Protein 1FR2 (pdb70)

Sequence (214 aa):
LKHSISDYTEAEFLQLVTTICNADTSSEEELVKLVTHFAEMTEHPSGSDLIYYPKEGDDDSPSGIVNTVKQWRAANGKSGFKQESKRNKPGKATGKGKPVGDKWLDDAGKDSGAPIPDRIADKLRDKEFKSFDDFRKAVWEEVSKDPELSKNLNPSNKSSVSKGYSPFTPKNQQVGGRKVYELHHDKPISQGGEVYDMDNIRVTTPKRHIDIHR

Radius of gyration: 18.49 Å; Cα contacts (8 Å, |Δi|>4): 371; chains: 2; bounding box: 33×49×52 Å

Solvent-accessible surface area: 11135 Å² total; per-residue (Å²): 155,157,158,37,3,48,41,25,19,71,73,82,0,66,131,18,0,47,31,0,10,79,0,90,15,113,44,34,126,76,0,15,135,39,0,33,28,0,22,113,15,0,92,18,91,22,2,2,28,15,0,4,74,40,122,175,79,58,83,33,44,37,71,8,3,6,80,34,1,87,99,54,11,75,84,76,81,74,71,43,35,87,200,232,48,125,111,90,132,52,17,115,0,62,14,155,14,118,112,40,48,79,147,9,18,88,62,0,19,125,115,60,14,0,30,0,0,42,93,0,0,84,98,0,86,103,102,90,17,128,16,15,94,61,0,42,91,12,0,0,58,15,0,33,132,7,98,83,8,12,107,64,10,27,82,1,1,94,24,0,1,69,87,3,24,0,0,1,0,34,97,109,40,28,60,57,55,104,17,12,6,28,17,9,16,69,108,51,20,107,130,40,3,109,12,16,39,1,70,19,0,43,0,0,2,0,102,63,25,64,56,38,118,221

Structure (mmCIF, N/CA/C/O backbone):
data_1FR2
#
_entry.id   1FR2
#
_cell.length_a   45.050
_cell.length_b   51.640
_cell.length_c   87.120
_cell.angle_alpha   90.00
_cell.angle_beta   90.00
_cell.angle_gamma   90.00
#
_symmetry.space_group_name_H-M   'P 21 21 21'
#
loop_
_entity.id
_entity.type
_entity.pdbx_description
1 polymer 'COLICIN E9 IMMUNITY PROTEIN'
2 polymer 'COLICIN E9'
3 non-polymer 'PHOSPHATE ION'
4 non-polymer 'ZINC ION'
5 water water
#
loop_
_atom_site.group_PDB
_atom_site.id
_atom_site.type_symbol
_atom_site.label_atom_id
_atom_site.label_alt_id
_atom_site.label_comp_id
_atom_site.label_asym_id
_atom_site.label_entity_id
_atom_site.label_seq_id
_atom_site.pdbx_PDB_ins_code
_atom_site.Cartn_x
_atom_site.Cartn_y
_atom_site.Cartn_z
_atom_site.occupancy
_atom_site.B_iso_or_equiv
_atom_site.auth_seq_id
_atom_site.auth_comp_id
_atom_site.auth_asym_id
_atom_site.auth_atom_id
_atom_site.pdbx_PDB_model_num
ATOM 1 N N . LEU A 1 3 ? -0.039 1.081 67.308 1.00 36.17 3 LEU A N 1
ATOM 2 C CA . LEU A 1 3 ? -0.882 0.241 66.408 1.00 35.58 3 LEU A CA 1
ATOM 3 C C . LEU A 1 3 ? -0.255 0.178 65.020 1.00 35.60 3 LEU A C 1
ATOM 4 O O . LEU A 1 3 ? -0.837 -0.373 64.083 1.00 35.58 3 LEU A O 1
ATOM 9 N N . LYS A 1 4 ? 0.942 0.741 64.904 1.00 34.85 4 LYS A N 1
ATOM 10 C CA . LYS A 1 4 ? 1.550 0.984 63.609 1.00 33.92 4 LYS A CA 1
ATOM 11 C C . LYS A 1 4 ? 2.937 0.359 63.523 1.00 32.20 4 LYS A C 1
ATOM 12 O O . LYS A 1 4 ? 3.563 0.396 62.471 1.00 33.20 4 LYS A O 1
ATOM 18 N N . HIS A 1 5 ? 3.419 -0.220 64.620 1.00 30.68 5 HIS A N 1
ATOM 19 C CA . HIS A 1 5 ? 4.838 -0.553 64.715 1.00 28.48 5 HIS A CA 1
ATOM 20 C C . HIS A 1 5 ? 5.225 -1.968 64.276 1.00 27.13 5 HIS A C 1
ATOM 21 O O . HIS A 1 5 ? 6.336 -2.172 63.783 1.00 27.73 5 HIS A O 1
ATOM 28 N N . SER A 1 6 ? 4.330 -2.939 64.445 1.00 24.24 6 SER A N 1
ATOM 29 C CA . SER A 1 6 ? 4.625 -4.313 64.033 1.00 22.69 6 SER A CA 1
ATOM 30 C C . SER A 1 6 ? 3.353 -5.148 63.908 1.00 22.58 6 SER A C 1
ATOM 31 O O . SER A 1 6 ? 2.283 -4.734 64.356 1.00 22.14 6 SER A O 1
ATOM 34 N N . ILE A 1 7 ? 3.455 -6.324 63.295 1.00 22.46 7 ILE A N 1
ATOM 35 C CA . ILE A 1 7 ? 2.247 -7.082 63.001 1.00 22.41 7 ILE A CA 1
ATOM 36 C C . ILE A 1 7 ? 1.558 -7.616 64.254 1.00 23.06 7 ILE A C 1
ATOM 37 O O . ILE A 1 7 ? 0.348 -7.802 64.260 1.00 21.95 7 ILE A O 1
ATOM 42 N N . SER A 1 8 ? 2.320 -7.844 65.320 1.00 23.21 8 SER A N 1
ATOM 43 C CA . SER A 1 8 ? 1.723 -8.263 66.586 1.00 23.93 8 SER A CA 1
ATOM 44 C C . SER A 1 8 ? 0.876 -7.149 67.214 1.00 23.46 8 SER A C 1
ATOM 45 O O . SER A 1 8 ? 0.223 -7.368 68.235 1.00 23.78 8 SER A O 1
ATOM 48 N N . ASP A 1 9 ? 0.895 -5.961 66.610 1.00 22.76 9 ASP A N 1
ATOM 49 C CA . ASP A 1 9 ? 0.028 -4.851 67.022 1.00 20.69 9 ASP A CA 1
ATOM 50 C C . ASP A 1 9 ? -1.335 -4.913 66.330 1.00 20.48 9 ASP A C 1
ATOM 51 O O . ASP A 1 9 ? -2.254 -4.174 66.694 1.00 20.39 9 ASP A O 1
ATOM 56 N N . TYR A 1 10 ? -1.441 -5.772 65.318 1.00 17.40 10 TYR A N 1
ATOM 57 C CA . TYR A 1 10 ? -2.677 -5.948 64.547 1.00 17.55 10 TYR A CA 1
ATOM 58 C C . TYR A 1 10 ? -3.362 -7.245 64.929 1.00 16.48 10 TYR A C 1
ATOM 59 O O . TYR A 1 10 ? -2.732 -8.298 64.968 1.00 17.00 10 TYR A O 1
ATOM 68 N N . THR A 1 11 ? -4.665 -7.189 65.166 1.00 17.13 11 THR A N 1
ATOM 69 C CA . THR A 1 11 ? -5.462 -8.405 65.105 1.00 16.87 11 THR A CA 1
ATOM 70 C C . THR A 1 11 ? -5.518 -8.798 63.635 1.00 16.50 11 THR A C 1
ATOM 71 O O . THR A 1 11 ? -5.257 -7.965 62.764 1.00 16.95 11 THR A O 1
ATOM 75 N N . GLU A 1 12 ? -5.837 -10.058 63.357 1.00 15.09 12 GLU A N 1
ATOM 76 C CA . GLU A 1 12 ? -5.938 -10.522 61.977 1.00 16.35 12 GLU A CA 1
ATOM 77 C C . GLU A 1 12 ? -6.966 -9.699 61.205 1.00 15.89 12 GLU A C 1
ATOM 78 O O . GLU A 1 12 ? -6.745 -9.335 60.051 1.00 14.36 12 GLU A O 1
ATOM 84 N N . ALA A 1 13 ? -8.083 -9.389 61.853 1.00 15.70 13 ALA A N 1
ATOM 85 C CA . ALA A 1 13 ? -9.120 -8.586 61.225 1.00 15.27 13 ALA A CA 1
ATOM 86 C C . ALA A 1 13 ? -8.631 -7.179 60.860 1.00 15.63 13 ALA A C 1
ATOM 87 O O . ALA A 1 13 ? -8.953 -6.657 59.784 1.00 15.57 13 ALA A O 1
ATOM 89 N N . GLU A 1 14 ? -7.862 -6.561 61.754 1.00 13.32 14 GLU A N 1
ATOM 90 C CA . GLU A 1 14 ? -7.335 -5.231 61.490 1.00 14.60 14 GLU A CA 1
ATOM 91 C C . GLU A 1 14 ? -6.341 -5.264 60.331 1.00 14.43 14 GLU A C 1
ATOM 92 O O . GLU A 1 14 ? -6.319 -4.357 59.498 1.00 15.23 14 GLU A O 1
ATOM 98 N N . PHE A 1 15 ? -5.524 -6.309 60.277 1.00 14.16 15 PHE A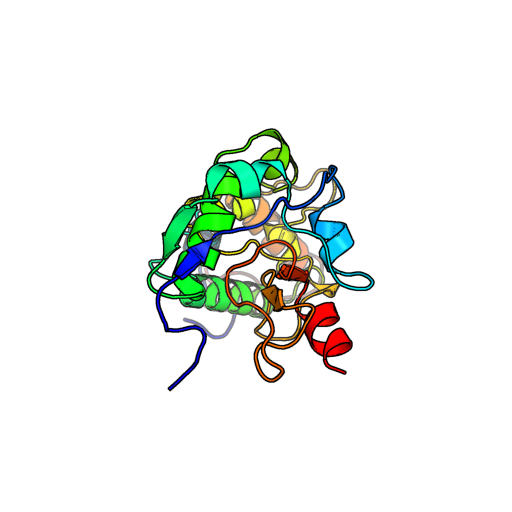 N 1
ATOM 99 C CA . PHE A 1 15 ? -4.570 -6.442 59.182 1.00 13.99 15 PHE A CA 1
ATOM 100 C C . PHE A 1 15 ? -5.315 -6.680 57.877 1.00 14.10 15 PHE A C 1
ATOM 101 O O . PHE A 1 15 ? -4.928 -6.146 56.834 1.00 14.03 15 PHE A O 1
ATOM 109 N N . LEU A 1 16 ? -6.382 -7.475 57.930 1.00 14.93 16 LEU A N 1
ATOM 110 C CA . LEU A 1 16 ? -7.200 -7.705 56.743 1.00 15.03 16 LEU A CA 1
ATOM 111 C C . LEU A 1 16 ? -7.803 -6.405 56.232 1.00 15.30 16 LEU A C 1
ATOM 112 O O . LEU A 1 16 ? -7.888 -6.194 55.026 1.00 13.39 16 LEU A O 1
ATOM 117 N N . GLN A 1 17 ? -8.211 -5.532 57.150 1.00 15.79 17 GLN A N 1
ATOM 118 C CA . GLN A 1 17 ? -8.688 -4.206 56.779 1.00 16.94 17 GLN A CA 1
ATOM 119 C C . GLN A 1 17 ? -7.627 -3.426 56.003 1.00 15.11 17 GLN A C 1
ATOM 120 O O . GLN A 1 17 ? -7.933 -2.812 54.978 1.00 16.09 17 GLN A O 1
ATOM 126 N N . LEU A 1 18 ? -6.387 -3.448 56.495 1.00 13.20 18 LEU A N 1
ATOM 127 C CA . LEU A 1 18 ? -5.280 -2.765 55.825 1.00 14.04 18 LEU A CA 1
ATOM 128 C C . LEU A 1 18 ? -5.066 -3.317 54.423 1.00 14.54 18 LEU A C 1
ATOM 129 O O . LEU A 1 18 ? -4.922 -2.564 53.457 1.00 13.83 18 LEU A O 1
ATOM 134 N N . VAL A 1 19 ? -5.023 -4.639 54.318 1.00 13.80 19 VAL A N 1
ATOM 135 C CA . VAL A 1 19 ? -4.795 -5.275 53.028 1.00 12.76 19 VAL A CA 1
ATOM 136 C C . VAL A 1 19 ? -5.946 -5.000 52.069 1.00 13.34 19 VAL A C 1
ATOM 137 O O . VAL A 1 19 ? -5.727 -4.725 50.893 1.00 12.46 19 VAL A O 1
ATOM 141 N N . THR A 1 20 ? -7.173 -5.050 52.580 1.00 12.66 20 THR A N 1
ATOM 142 C CA . THR A 1 20 ? -8.346 -4.747 51.762 1.00 12.94 20 THR A CA 1
ATOM 143 C C . THR A 1 20 ? -8.305 -3.306 51.244 1.00 12.16 20 THR A C 1
ATOM 144 O O . THR A 1 20 ? -8.578 -3.040 50.069 1.00 12.64 20 T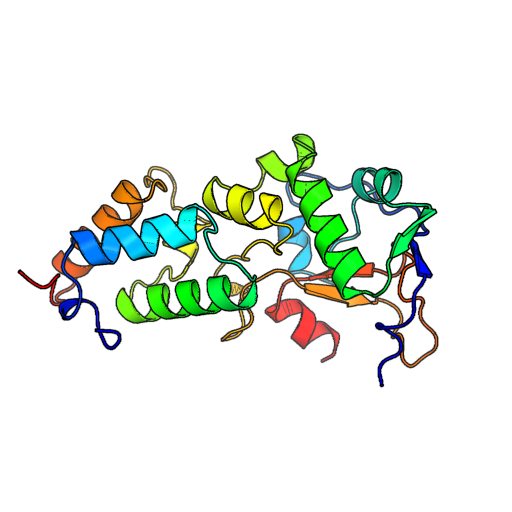HR A O 1
ATOM 148 N N . THR A 1 21 ? -7.951 -2.377 52.118 1.00 11.46 21 THR A N 1
ATOM 149 C CA . THR A 1 21 ? -7.799 -0.986 51.715 1.00 11.30 21 THR A CA 1
ATOM 150 C C . THR A 1 21 ? -6.810 -0.867 50.560 1.00 11.28 21 THR A C 1
ATOM 151 O O . THR A 1 21 ? -7.099 -0.210 49.554 1.00 12.51 21 THR A O 1
ATOM 155 N N . ILE A 1 22 ? -5.652 -1.510 50.692 1.00 10.68 22 ILE A N 1
ATOM 156 C CA . ILE A 1 22 ? -4.652 -1.481 49.623 1.00 10.67 22 ILE A CA 1
ATOM 157 C C . ILE A 1 22 ? -5.164 -2.096 48.320 1.00 10.86 22 ILE A C 1
ATOM 158 O O . ILE A 1 22 ? -5.043 -1.493 47.258 1.00 11.82 22 ILE A O 1
ATOM 163 N N . CYS A 1 23 ? -5.742 -3.287 48.405 1.00 11.98 23 CYS A N 1
ATOM 164 C CA . CYS A 1 23 ? -6.179 -4.001 47.211 1.00 11.82 23 CYS A CA 1
ATOM 165 C C . CYS A 1 23 ? -7.262 -3.248 46.454 1.00 12.62 23 CYS A C 1
ATOM 166 O O . CYS A 1 23 ? -7.390 -3.404 45.240 1.00 14.85 23 CYS A O 1
ATOM 169 N N . ASN A 1 24 ? -8.034 -2.435 47.179 1.00 13.01 24 ASN A N 1
ATOM 170 C CA . ASN A 1 24 ? -9.094 -1.613 46.587 1.00 13.64 24 ASN A CA 1
ATOM 171 C C . ASN A 1 24 ? -8.617 -0.215 46.195 1.00 12.54 24 ASN A C 1
ATOM 172 O O . ASN A 1 24 ? -9.400 0.579 45.663 1.00 14.33 24 ASN A O 1
ATOM 177 N N . ALA A 1 25 ? -7.350 0.092 46.466 1.00 10.99 25 ALA A N 1
ATOM 178 C CA . ALA A 1 25 ? -6.836 1.444 46.286 1.00 11.34 25 ALA A CA 1
ATOM 179 C C . ALA A 1 25 ? -7.781 2.441 46.950 1.00 13.45 25 ALA A C 1
ATOM 180 O O . ALA A 1 25 ? -8.095 3.491 46.391 1.00 13.70 25 ALA A O 1
ATOM 182 N N . ASP A 1 26 ? -8.224 2.093 48.154 1.00 13.60 26 ASP A N 1
ATOM 183 C CA . ASP A 1 26 ? -9.267 2.843 48.846 1.00 14.77 26 ASP A CA 1
ATOM 184 C C . ASP A 1 26 ? -8.639 3.961 49.670 1.00 15.48 26 ASP A C 1
ATOM 185 O O . ASP A 1 26 ? -8.745 3.993 50.897 1.00 15.04 26 ASP A O 1
ATOM 190 N N . THR A 1 27 ? -7.980 4.875 48.969 1.00 16.24 27 THR A N 1
ATOM 191 C CA . THR A 1 27 ? -7.370 6.051 49.574 1.00 17.43 27 THR A CA 1
ATOM 192 C C . THR A 1 27 ? -7.746 7.262 48.724 1.00 17.33 27 THR A C 1
ATOM 193 O O . THR A 1 27 ? -8.114 7.117 47.562 1.00 19.22 27 THR A O 1
ATOM 197 N N . SER A 1 28 ? -7.652 8.460 49.292 1.00 17.87 28 SER A N 1
ATOM 198 C CA . SER A 1 28 ? -8.001 9.653 48.533 1.00 18.97 28 SER A CA 1
ATOM 199 C C . SER A 1 28 ? -6.812 10.230 47.766 1.00 18.07 28 SER A C 1
ATOM 200 O O . SER A 1 28 ? -6.973 11.176 46.990 1.00 19.35 28 SER A O 1
ATOM 203 N N . SER A 1 29 ? -5.628 9.659 47.973 1.00 18.10 29 SER A N 1
ATOM 204 C CA . SER A 1 29 ? -4.458 10.051 47.188 1.00 15.21 29 SER A CA 1
ATOM 205 C C . SER A 1 29 ? -3.509 8.888 46.912 1.00 16.07 29 SER A C 1
ATOM 206 O O . SER A 1 29 ? -3.463 7.902 47.653 1.00 15.16 29 SER A O 1
ATOM 209 N N . GLU A 1 30 ? -2.751 9.014 45.832 1.00 14.92 30 GLU A N 1
ATOM 210 C CA . GLU A 1 30 ? -1.743 8.023 45.504 1.00 16.32 30 GLU A CA 1
ATOM 211 C C . GLU A 1 30 ? -0.704 7.929 46.621 1.00 17.09 30 GLU A C 1
ATOM 212 O O . GLU A 1 30 ? -0.270 6.835 46.983 1.00 15.76 30 GLU A O 1
ATOM 218 N N . GLU A 1 31 ? -0.315 9.082 47.163 1.00 17.50 31 GLU A N 1
ATOM 219 C CA . GLU A 1 31 ? 0.703 9.139 48.207 1.00 19.96 31 GLU A CA 1
ATOM 220 C C . GLU A 1 31 ? 0.322 8.261 49.376 1.00 17.13 31 GLU A C 1
ATOM 221 O O . GLU A 1 31 ? 1.155 7.533 49.900 1.00 17.24 31 GLU A O 1
ATOM 227 N N . GLU A 1 32 ? -0.940 8.352 49.789 1.00 16.71 32 GLU A N 1
ATOM 228 C CA . GLU A 1 32 ? -1.419 7.593 50.937 1.00 15.05 32 GLU A CA 1
ATOM 229 C C . GLU A 1 32 ? -1.279 6.109 50.641 1.00 13.97 32 GLU A C 1
ATOM 230 O O . GLU A 1 32 ? -0.836 5.326 51.486 1.00 12.42 32 GLU A O 1
ATOM 236 N N . LEU A 1 33 ? -1.653 5.724 49.428 1.00 12.81 33 LEU A N 1
ATOM 237 C CA . LEU A 1 33 ? -1.648 4.313 49.076 1.00 11.95 33 LEU A CA 1
ATOM 238 C C . LEU A 1 33 ? -0.221 3.780 49.123 1.00 11.90 33 LEU A C 1
ATOM 239 O O . LEU A 1 33 ? 0.029 2.715 49.679 1.00 12.83 33 LEU A O 1
ATOM 244 N N . VAL A 1 34 ? 0.715 4.528 48.552 1.00 11.38 34 VAL A N 1
ATOM 245 C CA . VAL A 1 34 ? 2.109 4.092 48.530 1.00 12.71 34 VAL A CA 1
ATOM 246 C C . VAL A 1 34 ? 2.637 3.930 49.959 1.00 13.48 34 VAL A C 1
ATOM 247 O O . VAL A 1 34 ? 3.318 2.951 50.273 1.00 12.76 34 VAL A O 1
ATOM 251 N N . LYS A 1 35 ? 2.300 4.870 50.838 1.00 14.48 35 LYS A N 1
ATOM 252 C CA . LYS A 1 35 ? 2.716 4.778 52.234 1.00 15.47 35 LYS A CA 1
ATOM 253 C C . LYS A 1 35 ? 2.123 3.542 52.917 1.00 13.63 35 LYS A C 1
ATOM 254 O O . LYS A 1 35 ? 2.795 2.886 53.708 1.00 12.79 35 LYS A O 1
ATOM 260 N N . LEU A 1 36 ? 0.867 3.229 52.614 1.00 12.85 36 LEU A N 1
ATOM 261 C CA . LEU A 1 36 ? 0.249 2.014 53.144 1.00 11.89 36 LEU A CA 1
ATOM 262 C C . LEU A 1 36 ? 0.993 0.769 52.668 1.00 10.81 36 LEU A C 1
ATOM 263 O O . LEU A 1 36 ? 1.209 -0.163 53.439 1.00 9.74 36 LEU A O 1
ATOM 268 N N . VAL A 1 37 ? 1.392 0.758 51.399 1.00 10.20 37 VAL A N 1
ATOM 269 C CA . VAL A 1 37 ? 2.079 -0.397 50.840 1.00 9.66 37 VAL A CA 1
ATOM 270 C C . VAL A 1 37 ? 3.464 -0.558 51.462 1.00 10.53 37 VAL A C 1
ATOM 271 O O . VAL A 1 37 ? 3.859 -1.664 51.827 1.00 11.26 37 VAL A O 1
ATOM 275 N N . THR A 1 38 ? 4.189 0.546 51.611 1.00 11.03 38 THR A N 1
ATOM 276 C CA . THR A 1 38 ? 5.464 0.519 52.322 1.00 11.34 38 THR A CA 1
ATOM 277 C C . THR A 1 38 ? 5.301 -0.060 53.727 1.00 11.08 38 THR A C 1
ATOM 278 O O . THR A 1 38 ? 6.080 -0.907 54.145 1.00 11.68 38 THR A O 1
ATOM 282 N N . HIS A 1 39 ? 4.286 0.405 54.447 1.00 10.91 39 HIS A N 1
ATOM 283 C CA . HIS A 1 39 ? 3.982 -0.104 55.781 1.00 11.74 39 HIS A CA 1
ATOM 284 C C . HIS A 1 39 ? 3.681 -1.607 55.770 1.00 12.51 39 HIS A C 1
ATOM 285 O O . HIS A 1 39 ? 4.204 -2.356 56.596 1.00 13.84 39 HIS A O 1
ATOM 292 N N . PHE A 1 40 ? 2.850 -2.045 54.826 1.00 11.90 40 PHE A N 1
ATOM 293 C CA . PHE A 1 40 ? 2.592 -3.463 54.632 1.00 11.82 40 PHE A CA 1
ATOM 294 C C . PHE A 1 40 ? 3.881 -4.274 54.533 1.00 11.83 40 PHE A C 1
ATOM 295 O O . PHE A 1 40 ? 4.077 -5.235 55.278 1.00 11.85 40 PHE A O 1
ATOM 303 N N . ALA A 1 41 ? 4.757 -3.890 53.610 1.00 11.71 41 ALA A N 1
ATOM 304 C CA . ALA A 1 41 ? 6.015 -4.601 53.403 1.00 12.76 41 ALA A CA 1
ATOM 305 C C . ALA A 1 41 ? 6.832 -4.654 54.695 1.00 13.81 41 ALA A C 1
ATOM 306 O O . ALA A 1 41 ? 7.421 -5.680 55.026 1.00 13.68 41 ALA A O 1
ATOM 308 N N . GLU A 1 42 ? 6.860 -3.548 55.430 1.00 14.09 42 GLU A N 1
ATOM 309 C CA . GLU A 1 42 ? 7.643 -3.494 56.659 1.00 16.02 42 GLU A CA 1
ATOM 310 C C . GLU A 1 42 ? 7.032 -4.364 57.754 1.00 15.84 42 GLU A C 1
ATOM 311 O O . GLU A 1 42 ? 7.755 -5.011 58.519 1.00 17.26 42 GLU A O 1
ATOM 317 N N . MET A 1 43 ? 5.706 -4.389 57.821 1.00 16.53 43 MET A N 1
ATOM 318 C CA . MET A 1 43 ? 5.010 -5.207 58.812 1.00 17.22 43 MET A CA 1
ATOM 319 C C . MET A 1 43 ? 5.229 -6.706 58.570 1.00 15.91 43 MET A C 1
ATOM 320 O O . MET A 1 43 ? 5.564 -7.448 59.497 1.00 16.47 43 MET A O 1
ATOM 325 N N . THR A 1 44 ? 5.051 -7.162 57.333 1.00 14.20 44 THR A N 1
ATOM 326 C CA . THR A 1 44 ? 5.096 -8.599 57.080 1.00 13.66 44 THR A CA 1
ATOM 327 C C . THR A 1 44 ? 6.509 -9.161 57.204 1.00 13.46 44 THR A C 1
ATOM 328 O O . THR A 1 44 ? 6.691 -10.298 57.628 1.00 13.41 44 THR A O 1
ATOM 332 N N . GLU A 1 45 ? 7.502 -8.353 56.835 1.00 14.03 45 GLU A N 1
ATOM 333 C CA . GLU A 1 45 ? 8.892 -8.789 56.724 1.00 14.55 45 GLU A CA 1
ATOM 334 C C . GLU A 1 45 ? 9.070 -9.892 55.673 1.00 15.79 45 GLU A C 1
ATOM 335 O O . GLU A 1 45 ? 10.100 -10.571 55.634 1.00 15.62 45 GLU A O 1
ATOM 341 N N . HIS A 1 46 ? 8.077 -10.056 54.806 1.00 14.38 46 HIS A N 1
ATOM 342 C CA . HIS A 1 46 ? 8.140 -11.084 53.773 1.00 14.98 46 HIS A CA 1
ATOM 343 C C . HIS A 1 46 ? 9.109 -10.670 52.661 1.00 14.71 46 HIS A C 1
ATOM 344 O O . HIS A 1 46 ? 9.143 -9.511 52.256 1.00 13.81 46 HIS A O 1
ATOM 351 N N . PRO A 1 47 ? 9.915 -11.617 52.156 1.00 16.58 47 PRO A N 1
ATOM 352 C CA . PRO A 1 47 ? 10.884 -11.330 51.090 1.00 17.03 47 PRO A CA 1
ATOM 353 C C . PRO A 1 47 ? 10.274 -10.709 49.828 1.00 16.21 47 PRO A C 1
ATOM 354 O O . PRO A 1 47 ? 10.938 -9.956 49.114 1.00 17.34 47 PRO A O 1
ATOM 358 N N . SER A 1 48 ? 9.017 -11.032 49.553 1.00 15.90 48 SER A N 1
ATOM 359 C CA . SER A 1 48 ? 8.369 -10.567 48.329 1.00 16.10 48 SER A CA 1
ATOM 360 C C . SER A 1 48 ? 7.934 -9.108 48.410 1.00 15.44 48 SER A C 1
ATOM 361 O O . SER A 1 48 ? 7.636 -8.490 47.392 1.00 14.71 48 SER A O 1
ATOM 364 N N . GLY A 1 49 ? 7.899 -8.555 49.617 1.00 14.11 49 GLY A N 1
ATOM 365 C CA . GLY A 1 49 ? 7.398 -7.201 49.780 1.00 13.12 49 GLY A CA 1
ATOM 366 C C . GLY A 1 49 ? 6.035 -6.988 49.141 1.00 12.47 49 GLY A C 1
ATOM 367 O O . GLY A 1 49 ? 5.126 -7.799 49.302 1.00 12.88 49 GLY A O 1
ATOM 368 N N . SER A 1 50 ? 5.892 -5.891 48.403 1.00 11.89 50 SER A N 1
ATOM 369 C CA . SER A 1 50 ? 4.619 -5.569 47.772 1.00 11.53 50 SER A CA 1
ATOM 370 C C . SER A 1 50 ? 4.236 -6.540 46.651 1.00 11.32 50 SER A C 1
ATOM 371 O O . SER A 1 50 ? 3.100 -6.526 46.189 1.00 11.39 50 SER A O 1
ATOM 374 N N . ASP A 1 51 ? 5.169 -7.377 46.207 1.00 12.61 51 ASP A N 1
ATOM 375 C CA . ASP A 1 51 ? 4.825 -8.365 45.185 1.00 12.64 51 ASP A CA 1
ATOM 376 C C . ASP A 1 51 ? 3.715 -9.308 45.673 1.00 12.30 51 ASP A C 1
ATOM 377 O O . ASP A 1 51 ? 2.953 -9.845 44.868 1.00 11.43 51 ASP A O 1
ATOM 382 N N . LEU A 1 52 ? 3.596 -9.495 46.988 1.00 13.27 52 LEU A N 1
ATOM 383 C CA . LEU A 1 52 ? 2.500 -10.320 47.509 1.00 11.87 52 LEU A CA 1
ATOM 384 C C . LEU A 1 52 ? 1.151 -9.784 47.034 1.00 11.65 52 LEU A C 1
ATOM 385 O O . LEU A 1 52 ? 0.195 -10.538 46.811 1.00 12.88 52 LEU A O 1
ATOM 390 N N . ILE A 1 53 ? 1.088 -8.468 46.877 1.00 10.38 53 ILE A N 1
ATOM 391 C CA . ILE A 1 53 ? -0.155 -7.799 46.516 1.00 10.73 53 ILE A CA 1
ATOM 392 C C . ILE A 1 53 ? -0.314 -7.632 45.011 1.00 10.76 53 ILE A C 1
ATOM 393 O O . ILE A 1 53 ? -1.408 -7.806 44.478 1.00 12.10 53 ILE A O 1
ATOM 398 N N . TYR A 1 54 ? 0.776 -7.311 44.321 1.00 10.97 54 TYR A N 1
ATOM 399 C CA . TYR A 1 54 ? 0.693 -6.897 42.923 1.00 10.44 54 TYR A CA 1
ATOM 400 C C . TYR A 1 54 ? 1.286 -7.883 41.920 1.00 12.51 54 TYR A C 1
ATOM 401 O O . TYR A 1 54 ? 0.910 -7.873 40.746 1.00 13.43 54 TYR A O 1
ATOM 410 N N . TYR A 1 55 ? 2.208 -8.728 42.376 1.00 13.13 55 TYR A N 1
ATOM 411 C CA . TYR A 1 55 ? 2.847 -9.704 41.492 1.00 14.82 55 TYR A CA 1
ATOM 412 C C . TYR A 1 55 ? 2.927 -11.067 42.178 1.00 17.52 55 TYR A C 1
ATOM 413 O O . TYR A 1 55 ? 4.013 -11.571 42.470 1.00 17.51 55 TYR A O 1
ATOM 422 N N . PRO A 1 56 ? 1.762 -11.674 42.448 1.00 19.84 56 PRO A N 1
ATOM 423 C CA . PRO A 1 56 ? 1.637 -12.981 43.106 1.00 21.23 56 PRO A CA 1
ATOM 424 C C . PRO A 1 56 ? 2.436 -14.070 42.402 1.00 23.44 56 PRO A C 1
ATOM 425 O O . PRO A 1 56 ? 2.519 -14.093 41.173 1.00 22.61 56 PRO A O 1
ATOM 429 N N . LYS A 1 57 ? 3.021 -14.969 43.188 1.00 24.89 57 LYS A N 1
ATOM 430 C CA . LYS A 1 57 ? 3.539 -16.215 42.642 1.00 27.38 57 LYS A CA 1
ATOM 431 C C . LYS A 1 57 ? 2.394 -16.990 42.001 1.00 28.91 57 LYS A C 1
ATOM 432 O O . LYS A 1 57 ? 1.225 -16.801 42.353 1.00 28.78 57 LYS A O 1
ATOM 438 N N . GLU A 1 58 ? 2.734 -17.874 41.068 1.00 30.59 58 GLU A N 1
ATOM 439 C CA . GLU A 1 58 ? 1.739 -18.728 40.436 1.00 31.87 58 GLU A CA 1
ATOM 440 C C . GLU A 1 58 ? 1.003 -19.549 41.494 1.00 32.28 58 GLU A C 1
ATOM 441 O O . GLU A 1 58 ? 1.625 -20.179 42.357 1.00 33.25 58 GLU A O 1
ATOM 447 N N . GLY A 1 59 ? -0.324 -19.534 41.434 1.00 32.05 59 GLY A N 1
ATOM 448 C CA . GLY A 1 59 ? -1.104 -20.342 42.353 1.00 31.48 59 GLY A CA 1
ATOM 449 C C . GLY A 1 59 ? -1.318 -19.713 43.717 1.00 30.90 59 GLY A C 1
ATOM 450 O O . GLY A 1 59 ? -1.972 -20.301 44.582 1.00 30.94 59 GLY A O 1
ATOM 451 N N . ASP A 1 60 ? -0.767 -18.521 43.926 1.00 29.91 60 ASP A N 1
ATOM 452 C CA . ASP A 1 60 ? -1.065 -17.783 45.141 1.00 28.62 60 ASP A CA 1
ATOM 453 C C . ASP A 1 60 ? -2.291 -16.911 44.938 1.00 27.12 60 ASP A C 1
ATOM 454 O O . ASP A 1 60 ? -2.498 -16.348 43.865 1.00 27.62 60 ASP A O 1
ATOM 459 N N . ASP A 1 61 ? -3.102 -16.821 45.983 1.00 24.73 61 ASP A N 1
ATOM 460 C CA . ASP A 1 61 ? -4.379 -16.122 45.948 1.00 23.46 61 ASP A CA 1
ATOM 461 C C . ASP A 1 61 ? -4.145 -14.646 46.266 1.00 22.04 61 ASP A C 1
ATOM 462 O O . ASP A 1 61 ? -3.708 -14.313 47.367 1.00 22.19 61 ASP A O 1
ATOM 467 N N . ASP A 1 62 ? -4.438 -13.763 45.314 1.00 20.72 62 ASP A N 1
ATOM 468 C CA . ASP A 1 62 ? -4.178 -12.344 45.531 1.00 19.43 62 ASP A CA 1
ATOM 469 C C . ASP A 1 62 ? -5.421 -11.536 45.875 1.00 18.43 62 ASP A C 1
ATOM 470 O O . ASP A 1 62 ? -5.444 -10.315 45.707 1.00 18.37 62 ASP A O 1
ATOM 475 N N . SER A 1 63 ? -6.447 -12.218 46.378 1.00 15.83 63 SER A N 1
ATOM 476 C CA . SER A 1 63 ? -7.534 -11.536 47.078 1.00 15.72 63 SER A CA 1
ATOM 477 C C . SER A 1 63 ? -7.023 -11.102 48.449 1.00 13.80 63 SER A C 1
ATOM 478 O O . SER A 1 63 ? -6.011 -11.613 48.931 1.00 14.39 63 SER A O 1
ATOM 481 N N . PRO A 1 64 ? -7.708 -10.150 49.092 1.00 15.30 64 PRO A N 1
ATOM 482 C CA . PRO A 1 64 ? -7.259 -9.702 50.411 1.00 14.34 64 PRO A CA 1
ATOM 483 C C . PRO A 1 64 ? -7.068 -10.871 51.379 1.00 15.27 64 PRO A C 1
ATOM 484 O O . PRO A 1 64 ? -6.043 -10.959 52.051 1.00 13.98 64 PRO A O 1
ATOM 488 N N . SER A 1 65 ? -8.045 -11.768 51.452 1.00 15.65 65 SER A N 1
ATOM 489 C CA . SER A 1 65 ? -7.923 -12.879 52.393 1.00 15.24 65 SER A CA 1
ATOM 490 C C . SER A 1 65 ? -6.799 -13.833 51.987 1.00 14.83 65 SER A C 1
ATOM 491 O O . SER A 1 65 ? -6.117 -14.398 52.845 1.00 16.74 65 SER A O 1
ATOM 494 N N . GLY A 1 66 ? -6.602 -14.010 50.684 1.00 13.80 66 GLY A N 1
ATOM 495 C CA . GLY A 1 66 ? -5.508 -14.839 50.204 1.00 12.08 66 GLY A CA 1
ATOM 496 C C . GLY A 1 66 ? -4.153 -14.304 50.633 1.00 13.95 66 GLY A C 1
ATOM 497 O O . GLY A 1 66 ? -3.285 -15.055 51.062 1.00 13.67 66 GLY A O 1
ATOM 498 N N . ILE A 1 67 ? -3.984 -1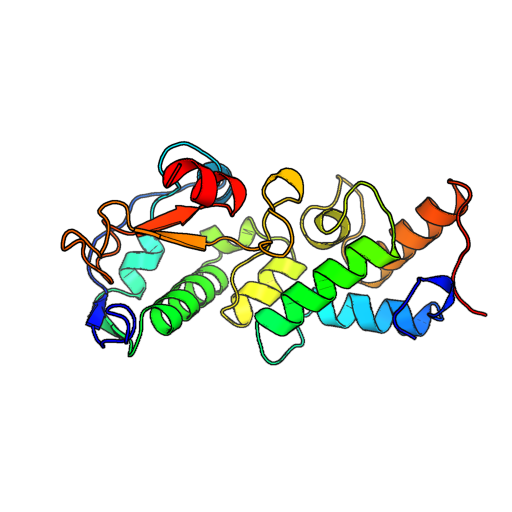2.991 50.524 1.00 12.47 67 ILE A N 1
ATOM 499 C CA . ILE A 1 67 ? -2.742 -12.333 50.913 1.00 12.00 67 ILE A CA 1
ATOM 500 C C . ILE A 1 67 ? -2.515 -12.440 52.415 1.00 13.42 67 ILE A C 1
ATOM 501 O O . ILE A 1 67 ? -1.407 -12.768 52.859 1.00 12.18 67 ILE A O 1
ATOM 506 N N . VAL A 1 68 ? -3.559 -12.180 53.199 1.00 12.60 68 VAL A N 1
ATOM 507 C CA . VAL A 1 68 ? -3.433 -12.282 54.646 1.00 13.84 68 VAL A CA 1
ATOM 508 C C . VAL A 1 68 ? -3.035 -13.700 55.040 1.00 13.64 68 VAL A C 1
ATOM 509 O O . VAL A 1 68 ? -2.171 -13.895 55.896 1.00 13.63 68 VAL A O 1
ATOM 513 N N . ASN A 1 69 ? -3.644 -14.691 54.401 1.00 14.14 69 ASN A N 1
ATOM 514 C CA . ASN A 1 69 ? -3.294 -16.072 54.690 1.00 14.03 69 ASN A CA 1
ATOM 515 C C . ASN A 1 69 ? -1.845 -16.388 54.317 1.00 14.59 69 ASN A C 1
ATOM 516 O O . ASN A 1 69 ? -1.150 -17.072 55.062 1.00 13.67 69 ASN A O 1
ATOM 521 N N . THR A 1 70 ? -1.388 -15.892 53.168 1.00 13.56 70 THR A N 1
ATOM 522 C CA . THR A 1 70 ? -0.013 -16.125 52.747 1.00 13.66 70 THR A CA 1
ATOM 523 C C . THR A 1 70 ? 0.963 -15.519 53.760 1.00 13.38 70 THR A C 1
ATOM 524 O O . THR A 1 70 ? 1.970 -16.139 54.102 1.00 13.25 70 THR A O 1
ATOM 528 N N . VAL A 1 71 ? 0.654 -14.319 54.248 1.00 11.79 71 VAL A N 1
ATOM 529 C CA . VAL A 1 71 ? 1.477 -13.683 55.274 1.00 11.44 71 VAL A CA 1
ATOM 530 C C . VAL A 1 71 ? 1.460 -14.499 56.564 1.00 12.32 71 VAL A C 1
ATOM 531 O O . VAL A 1 71 ? 2.505 -14.756 57.172 1.00 11.27 71 VAL A O 1
ATOM 535 N N . LYS A 1 72 ? 0.269 -14.909 56.978 1.00 11.44 72 LYS A N 1
ATOM 536 C CA . LYS A 1 72 ? 0.112 -15.600 58.249 1.00 12.73 72 LYS A CA 1
ATOM 537 C C . LYS A 1 72 ? 0.893 -16.907 58.233 1.00 13.16 72 LYS A C 1
ATOM 538 O O . LYS A 1 72 ? 1.598 -17.227 59.183 1.00 14.23 72 LYS A O 1
ATOM 544 N N . GLN A 1 73 ? 0.769 -17.651 57.142 1.00 12.97 73 GLN A N 1
ATOM 545 C CA . GLN A 1 73 ? 1.464 -18.924 57.019 1.00 14.89 73 GLN A CA 1
ATOM 546 C C . GLN A 1 73 ? 2.976 -18.768 56.933 1.00 14.20 73 GLN A C 1
ATOM 547 O O . GLN A 1 73 ? 3.714 -19.536 57.544 1.00 13.62 73 GLN A O 1
ATOM 553 N N . TRP A 1 74 ? 3.439 -17.771 56.186 1.00 13.44 74 TRP A N 1
ATOM 554 C CA . TRP A 1 74 ? 4.871 -17.546 56.061 1.00 13.18 74 TRP A CA 1
ATOM 555 C C . TRP A 1 74 ? 5.463 -17.192 57.420 1.00 12.90 74 TRP A C 1
ATOM 556 O O . TRP A 1 74 ? 6.465 -17.768 57.841 1.00 14.36 74 TRP A O 1
ATOM 567 N N . ARG A 1 75 ? 4.848 -16.248 58.120 1.00 11.90 75 ARG A N 1
ATOM 568 C CA . ARG A 1 75 ? 5.390 -15.865 59.414 1.00 11.61 75 ARG A CA 1
ATOM 569 C C . ARG A 1 75 ? 5.381 -17.066 60.358 1.00 12.29 75 ARG A C 1
ATOM 570 O O . ARG A 1 75 ? 6.344 -17.293 61.088 1.00 11.58 75 ARG A O 1
ATOM 578 N N . ALA A 1 76 ? 4.312 -17.853 60.326 1.00 13.47 76 ALA A N 1
ATOM 579 C CA . ALA A 1 76 ? 4.244 -19.039 61.181 1.00 14.25 76 ALA A CA 1
ATOM 580 C C . ALA A 1 76 ? 5.356 -20.042 60.852 1.00 15.09 76 ALA A C 1
ATOM 581 O O . ALA A 1 76 ? 5.899 -20.686 61.748 1.00 17.23 76 ALA A O 1
ATOM 583 N N . ALA A 1 77 ? 5.697 -20.167 59.573 1.00 16.48 77 ALA A N 1
ATOM 584 C CA . ALA A 1 77 ? 6.675 -21.163 59.132 1.00 16.98 77 ALA A CA 1
ATOM 585 C C . ALA A 1 77 ? 8.124 -20.699 59.302 1.00 17.55 77 ALA A C 1
ATOM 586 O O . ALA A 1 77 ? 9.057 -21.496 59.198 1.00 21.37 77 ALA A O 1
ATOM 588 N N . ASN A 1 78 ? 8.318 -19.414 59.570 1.00 16.15 78 ASN A N 1
ATOM 589 C CA . ASN A 1 78 ? 9.663 -18.852 59.577 1.00 15.33 78 ASN A CA 1
ATOM 590 C C . ASN A 1 78 ? 10.025 -18.181 60.896 1.00 14.83 78 ASN A C 1
ATOM 591 O O . ASN A 1 78 ? 10.827 -17.246 60.940 1.00 15.90 78 ASN A O 1
ATOM 596 N N . GLY A 1 79 ? 9.434 -18.673 61.979 1.00 13.89 79 GLY A N 1
ATOM 597 C CA . GLY A 1 79 ? 9.886 -18.291 63.304 1.00 13.88 79 GLY A CA 1
ATOM 598 C C . GLY A 1 79 ? 9.470 -16.914 63.782 1.00 13.64 79 GLY A C 1
ATOM 599 O O . GLY A 1 79 ? 10.031 -16.403 64.750 1.00 13.48 79 GLY A O 1
ATOM 600 N N . LYS A 1 80 ? 8.486 -16.310 63.124 1.00 12.58 80 LYS A N 1
ATOM 601 C CA . LYS A 1 80 ? 8.057 -14.971 63.492 1.00 13.87 80 LYS A CA 1
ATOM 602 C C . LYS A 1 80 ? 6.766 -14.964 64.295 1.00 14.43 80 LYS A C 1
ATOM 603 O O . LYS A 1 80 ? 5.961 -15.889 64.206 1.00 13.87 80 LYS A O 1
ATOM 609 N N . SER A 1 81 ? 6.584 -13.917 65.090 1.00 14.61 81 SER A N 1
ATOM 610 C CA . SER A 1 81 ? 5.380 -13.776 65.902 1.00 14.57 81 SER A CA 1
ATOM 611 C C . SER A 1 81 ? 4.175 -13.518 65.006 1.00 16.14 81 SER A C 1
ATOM 612 O O . SER A 1 81 ? 4.320 -13.065 63.875 1.00 14.70 81 SER A O 1
ATOM 615 N N . GLY A 1 82 ? 2.990 -13.819 65.518 1.00 15.68 82 GLY A N 1
ATOM 616 C CA . GLY A 1 82 ? 1.785 -13.668 64.719 1.00 16.92 82 GLY A CA 1
ATOM 617 C C . GLY A 1 82 ? 0.927 -12.494 65.145 1.00 16.90 82 GLY A C 1
ATOM 618 O O . GLY A 1 82 ? 1.386 -11.605 65.858 1.00 16.78 82 GLY A O 1
ATOM 619 N N . PHE A 1 83 ? -0.333 -12.495 64.713 1.00 18.00 83 PHE A N 1
ATOM 620 C CA . PHE A 1 83 ? -1.242 -11.401 65.022 1.00 17.25 83 PHE A CA 1
ATOM 621 C C . PHE A 1 83 ? -1.627 -11.350 66.492 1.00 19.14 83 PHE A C 1
ATOM 622 O O . PHE A 1 83 ? -1.585 -12.361 67.196 1.00 20.06 83 PHE A O 1
ATOM 630 N N . LYS A 1 84 ? -2.003 -10.156 66.938 1.00 20.12 84 LYS A N 1
ATOM 631 C CA . LYS A 1 84 ? -2.553 -9.953 68.272 1.00 21.89 84 LYS A CA 1
ATOM 632 C C . LYS A 1 84 ? -3.891 -10.663 68.398 1.00 23.22 84 LYS A C 1
ATOM 633 O O . LYS A 1 84 ? -4.642 -10.765 67.428 1.00 20.23 84 LYS A O 1
ATOM 639 N N . GLN A 1 85 ? -4.178 -11.130 69.610 1.00 24.75 85 GLN A N 1
ATOM 640 C CA . GLN A 1 85 ? -5.226 -12.110 69.858 1.00 29.77 85 GLN A CA 1
ATOM 641 C C . GLN A 1 85 ? -4.820 -13.442 69.233 1.00 31.57 85 GLN A C 1
ATOM 642 O O . GLN A 1 85 ? -4.481 -14.370 69.998 1.00 32.93 85 GLN A O 1
ATOM 648 N N . GLU B 2 2 ? 6.436 28.118 39.372 1.00 31.09 2 GLU B N 1
ATOM 649 C CA . GLU B 2 2 ? 7.582 27.538 40.128 1.00 29.27 2 GLU B CA 1
ATOM 650 C C . GLU B 2 2 ? 8.149 26.315 39.408 1.00 27.42 2 GLU B C 1
ATOM 651 O O . GLU B 2 2 ? 9.314 25.972 39.585 1.00 27.28 2 GLU B O 1
ATOM 657 N N . SER B 2 3 ? 7.321 25.663 38.596 1.00 25.73 3 SER B N 1
ATOM 658 C CA . SER B 2 3 ? 7.806 24.629 37.684 1.00 24.06 3 SER B CA 1
ATOM 659 C C . SER B 2 3 ? 7.120 24.698 36.327 1.00 22.61 3 SER B C 1
ATOM 660 O O . SER B 2 3 ? 5.933 25.022 36.230 1.00 22.96 3 SER B O 1
ATOM 663 N N . LYS B 2 4 ? 7.870 24.380 35.278 1.00 20.30 4 LYS B N 1
ATOM 664 C CA . LYS B 2 4 ? 7.341 24.437 33.922 1.00 20.48 4 LYS B CA 1
ATOM 665 C C . LYS B 2 4 ? 6.266 23.367 33.715 1.00 19.28 4 LYS B C 1
ATOM 666 O O . LYS B 2 4 ? 5.386 23.507 32.863 1.00 18.70 4 LYS B O 1
ATOM 672 N N . ARG B 2 5 ? 6.332 22.298 34.494 1.00 18.77 5 ARG B N 1
ATOM 673 C CA . ARG B 2 5 ? 5.340 21.245 34.357 1.00 19.55 5 ARG B CA 1
ATOM 674 C C . ARG B 2 5 ? 4.000 21.619 34.974 1.00 18.86 5 ARG B C 1
ATOM 675 O O . ARG B 2 5 ? 3.044 20.862 34.873 1.00 17.77 5 ARG B O 1
ATOM 683 N N . ASN B 2 6 ? 3.919 22.792 35.596 1.00 18.58 6 ASN B N 1
ATOM 684 C CA . ASN B 2 6 ? 2.646 23.243 36.150 1.00 19.70 6 ASN B CA 1
ATOM 685 C C . ASN B 2 6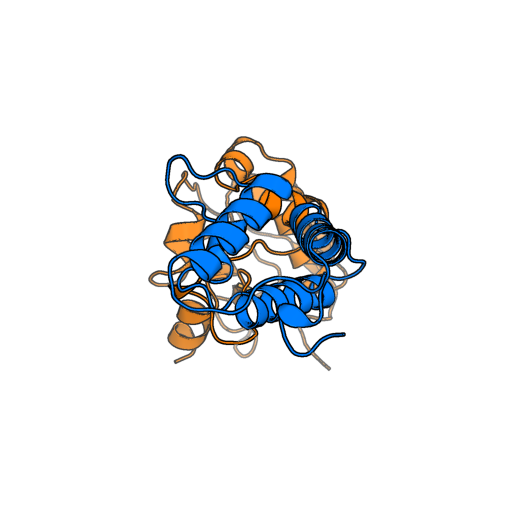 ? 1.931 24.281 35.290 1.00 19.88 6 ASN B C 1
ATOM 686 O O . ASN B 2 6 ? 0.957 24.898 35.718 1.00 21.93 6 ASN B O 1
ATOM 691 N N . LYS B 2 7 ? 2.409 24.455 34.066 1.00 17.67 7 LYS B N 1
ATOM 692 C CA . LYS B 2 7 ? 1.759 25.323 33.094 1.00 17.79 7 LYS B CA 1
ATOM 693 C C . LYS B 2 7 ? 0.827 24.470 32.223 1.00 16.99 7 LYS B C 1
ATOM 694 O O . LYS B 2 7 ? 1.171 23.351 31.853 1.00 15.25 7 LYS B O 1
ATOM 700 N N . PRO B 2 8 ? -0.366 24.986 31.890 1.00 16.11 8 PRO B N 1
ATOM 701 C CA . PRO B 2 8 ? -1.318 24.237 31.061 1.00 15.78 8 PRO B CA 1
ATOM 702 C C . PRO B 2 8 ? -0.812 23.942 29.654 1.00 13.85 8 PRO B C 1
ATOM 703 O O . PRO B 2 8 ? -0.031 24.702 29.090 1.00 14.98 8 PRO B O 1
ATOM 707 N N . GLY B 2 9 ? -1.264 22.831 29.085 1.00 12.50 9 GLY B N 1
ATOM 708 C CA . GLY B 2 9 ? -0.935 22.532 27.704 1.00 12.13 9 GLY B CA 1
ATOM 709 C C . GLY B 2 9 ? -1.839 21.436 27.176 1.00 11.13 9 GLY B C 1
ATOM 710 O O . GLY B 2 9 ? -2.478 20.735 27.953 1.00 12.28 9 GLY B O 1
ATOM 711 N N . LYS B 2 10 ? -1.906 21.288 25.860 1.00 11.46 10 LYS B N 1
ATOM 712 C CA . LYS B 2 10 ? -2.624 20.159 25.277 1.00 10.28 10 LYS B CA 1
ATOM 713 C C . LYS B 2 10 ? -1.661 19.034 24.913 1.00 10.22 10 LYS B C 1
ATOM 714 O O . LYS B 2 10 ? -0.539 19.276 24.470 1.00 12.23 10 LYS B O 1
ATOM 720 N N . ALA B 2 11 ? -2.103 17.796 25.120 1.00 11.12 11 ALA B N 1
ATOM 721 C CA . ALA B 2 11 ? -1.306 16.635 24.760 1.00 10.02 11 ALA B CA 1
ATOM 722 C C . ALA B 2 11 ? -1.177 16.478 23.244 1.00 9.69 11 ALA B C 1
ATOM 723 O O . ALA B 2 11 ? -2.145 16.667 22.496 1.00 9.97 11 ALA B O 1
ATOM 725 N N . THR B 2 12 ? 0.022 16.125 22.802 1.00 8.82 12 THR B N 1
ATOM 726 C CA . THR B 2 12 ? 0.290 15.916 21.382 1.00 9.20 12 THR B CA 1
ATOM 727 C C . THR B 2 12 ? 1.095 14.641 21.179 1.00 9.05 12 THR B C 1
ATOM 728 O O . THR B 2 12 ? 1.546 14.025 22.144 1.00 9.08 12 THR B O 1
ATOM 732 N N . GLY B 2 13 ? 1.276 14.252 19.921 1.00 10.58 13 GLY B N 1
ATOM 733 C CA . GLY B 2 13 ? 2.163 13.136 19.619 1.00 10.01 13 GLY B CA 1
ATOM 734 C C . GLY B 2 13 ? 1.440 11.825 19.385 1.00 10.25 13 GLY B C 1
ATOM 735 O O . GLY B 2 13 ? 0.261 11.685 19.722 1.00 10.76 13 GLY B O 1
ATOM 736 N N . LYS B 2 14 ? 2.162 10.856 18.824 1.00 10.06 14 LYS B N 1
ATOM 737 C CA . LYS B 2 14 ? 1.563 9.617 18.342 1.00 11.14 14 LYS B CA 1
ATOM 738 C C . LYS B 2 14 ? 1.759 8.405 19.252 1.00 11.36 14 LYS B C 1
ATOM 739 O O . LYS B 2 14 ? 0.959 7.479 19.220 1.00 11.64 14 LYS B O 1
ATOM 745 N N . GLY B 2 15 ? 2.825 8.394 20.047 1.00 10.08 15 GLY B N 1
ATOM 746 C CA . GLY B 2 15 ? 3.151 7.189 20.787 1.00 10.21 15 GLY B CA 1
ATOM 747 C C . GLY B 2 15 ? 3.563 6.056 19.857 1.00 8.96 15 GLY B C 1
ATOM 748 O O . GLY B 2 15 ? 3.862 6.283 18.689 1.00 11.60 15 GLY B O 1
ATOM 749 N N . LYS B 2 16 ? 3.597 4.836 20.380 1.00 9.69 16 LYS B N 1
ATOM 750 C CA . LYS B 2 16 ? 4.107 3.697 19.624 1.00 11.08 16 LYS B CA 1
ATOM 751 C C . LYS B 2 16 ? 3.347 2.440 19.989 1.00 10.48 16 LYS B C 1
ATOM 752 O O . LYS B 2 16 ? 2.751 2.358 21.051 1.00 10.57 16 LYS B O 1
ATOM 758 N N . PRO B 2 17 ? 3.367 1.438 19.104 1.00 12.13 17 PRO B N 1
ATOM 759 C CA . PRO B 2 17 ? 2.667 0.192 19.412 1.00 12.09 17 PRO B CA 1
ATOM 760 C C . PRO B 2 17 ? 3.381 -0.454 20.596 1.00 11.76 17 PRO B C 1
ATOM 761 O O . PRO B 2 17 ? 4.613 -0.452 20.657 1.00 12.39 17 PRO B O 1
ATOM 765 N N . VAL B 2 18 ? 2.622 -0.998 21.538 1.00 11.52 18 VAL B N 1
ATOM 766 C CA . VAL B 2 18 ? 3.234 -1.747 22.628 1.00 11.58 18 VAL B CA 1
ATOM 767 C C . VAL B 2 18 ? 2.577 -3.112 22.739 1.00 12.12 18 VAL B C 1
ATOM 768 O O . VAL B 2 18 ? 1.487 -3.327 22.207 1.00 10.82 18 VAL B O 1
ATOM 772 N N . GLY B 2 19 ? 3.254 -4.036 23.413 1.00 11.04 19 GLY B N 1
ATOM 773 C CA . GLY B 2 19 ? 2.665 -5.338 23.661 1.00 11.78 19 GLY B CA 1
ATOM 774 C C . GLY B 2 19 ? 2.468 -5.596 25.142 1.00 12.62 19 GLY B C 1
ATOM 775 O O . GLY B 2 19 ? 2.439 -4.670 25.952 1.00 11.91 19 GLY B O 1
ATOM 776 N N . ASP B 2 20 ? 2.347 -6.866 25.506 1.00 11.01 20 ASP B N 1
ATOM 777 C CA . ASP B 2 20 ? 2.095 -7.218 26.890 1.00 11.78 20 ASP B CA 1
ATOM 778 C C . ASP B 2 20 ? 3.300 -6.938 27.794 1.00 12.36 20 ASP B C 1
ATOM 779 O O . ASP B 2 20 ? 3.151 -6.825 29.011 1.00 14.24 20 ASP B O 1
ATOM 784 N N . LYS B 2 21 ? 4.482 -6.803 27.198 1.00 12.53 21 LYS B N 1
ATOM 785 C CA . LYS B 2 21 ? 5.685 -6.500 27.969 1.00 14.13 21 LYS B CA 1
ATOM 786 C C . LYS B 2 21 ? 5.895 -5.004 28.169 1.00 13.56 21 LYS B C 1
ATOM 787 O O . LYS B 2 21 ? 6.963 -4.584 28.614 1.00 12.51 21 LYS B O 1
ATOM 793 N N . TRP B 2 22 ? 4.878 -4.213 27.837 1.00 11.44 22 TRP B N 1
ATOM 794 C CA . TRP B 2 22 ? 4.965 -2.766 27.932 1.00 12.64 22 TRP B CA 1
ATOM 795 C C . TRP B 2 22 ? 5.614 -2.289 29.234 1.00 12.47 22 TRP B C 1
ATOM 796 O O . TRP B 2 22 ? 6.663 -1.639 29.203 1.00 12.23 22 TRP B O 1
ATOM 807 N N . LEU B 2 23 ? 5.015 -2.610 30.378 1.00 12.30 23 LEU B N 1
ATOM 808 C CA . LEU B 2 23 ? 5.558 -2.119 31.646 1.00 12.58 23 LEU B CA 1
ATOM 809 C C . LEU B 2 23 ? 6.863 -2.808 32.056 1.00 12.64 23 LEU B C 1
ATOM 810 O O . LEU B 2 23 ? 7.659 -2.250 32.804 1.00 12.71 23 LEU B O 1
ATOM 815 N N . ASP B 2 24 ? 7.090 -4.016 31.555 1.00 13.47 24 ASP B N 1
ATOM 816 C CA . ASP B 2 24 ? 8.368 -4.679 31.752 1.00 14.22 24 ASP B CA 1
ATOM 817 C C . ASP B 2 24 ? 9.467 -3.855 31.069 1.00 13.72 24 ASP B C 1
ATOM 818 O O . ASP B 2 24 ? 10.562 -3.683 31.610 1.00 13.47 24 ASP B O 1
ATOM 823 N N . ASP B 2 25 ? 9.141 -3.322 29.893 1.00 12.62 25 ASP B N 1
ATOM 824 C CA . ASP B 2 25 ? 10.057 -2.495 29.113 1.00 13.10 25 ASP B CA 1
ATOM 825 C C . ASP B 2 25 ? 10.428 -1.203 29.839 1.00 11.91 25 ASP B C 1
ATOM 826 O O . ASP B 2 25 ? 11.466 -0.600 29.562 1.00 12.10 25 ASP B O 1
ATOM 831 N N . ALA B 2 26 ? 9.576 -0.774 30.762 1.00 11.18 26 ALA B N 1
ATOM 832 C CA . ALA B 2 26 ? 9.805 0.470 31.493 1.00 11.57 26 ALA B CA 1
ATOM 833 C C . ALA B 2 26 ? 11.024 0.367 32.399 1.00 11.65 26 ALA B C 1
ATOM 834 O O . ALA B 2 26 ? 11.551 1.379 32.863 1.00 12.19 26 ALA B O 1
ATOM 836 N N . GLY B 2 27 ? 11.472 -0.858 32.645 1.00 11.65 27 GLY B N 1
ATOM 837 C CA . GLY B 2 27 ? 12.643 -1.057 33.482 1.00 12.64 27 GLY B CA 1
ATOM 838 C C . GLY B 2 27 ? 13.937 -1.145 32.695 1.00 13.58 27 GLY B C 1
ATOM 839 O O . GLY B 2 27 ? 14.994 -1.443 33.256 1.00 14.32 27 GLY B O 1
ATOM 840 N N . LYS B 2 28 ? 13.858 -0.860 31.402 1.00 13.00 28 LYS B N 1
ATOM 841 C CA . LYS B 2 28 ? 14.985 -1.061 30.501 1.00 16.04 28 LYS B CA 1
ATOM 842 C C . LYS B 2 28 ? 15.259 0.150 29.618 1.00 16.15 28 LYS B C 1
ATOM 843 O O . LYS B 2 28 ? 14.356 0.937 29.325 1.00 15.12 28 LYS B O 1
ATOM 849 N N . ASP B 2 29 ? 16.517 0.287 29.202 1.00 15.73 29 ASP B N 1
ATOM 850 C CA . ASP B 2 29 ? 16.916 1.253 28.185 1.00 16.86 29 ASP B CA 1
ATOM 851 C C . ASP B 2 29 ? 16.393 2.667 28.426 1.00 15.84 29 ASP B C 1
ATOM 852 O O . ASP B 2 29 ? 16.644 3.246 29.482 1.00 14.99 29 ASP B O 1
ATOM 857 N N . SER B 2 30 ? 15.679 3.227 27.453 1.00 16.07 30 SER B N 1
ATOM 858 C CA . SER B 2 30 ? 15.186 4.591 27.577 1.00 16.29 30 SER B CA 1
ATOM 859 C C . SER B 2 30 ? 13.809 4.664 28.213 1.00 15.12 30 SER B C 1
ATOM 860 O O . SER B 2 30 ? 13.203 5.735 28.273 1.00 15.93 30 SER B O 1
ATOM 863 N N . GLY B 2 31 ? 13.323 3.524 28.692 1.00 13.96 31 GLY B N 1
ATOM 864 C CA . GLY B 2 31 ? 11.959 3.447 29.172 1.00 12.37 31 GLY B CA 1
ATOM 865 C C . GLY B 2 31 ? 11.029 3.049 28.043 1.00 11.86 31 GLY B C 1
ATOM 866 O O . GLY B 2 31 ? 11.450 2.980 26.885 1.00 13.49 31 GLY B O 1
ATOM 867 N N . ALA B 2 32 ? 9.768 2.796 28.376 1.00 10.85 32 ALA B N 1
ATOM 868 C CA . ALA B 2 32 ? 8.764 2.367 27.401 1.00 10.70 32 ALA B CA 1
ATOM 869 C C . ALA B 2 32 ? 8.007 3.561 26.818 1.00 10.89 32 ALA B C 1
ATOM 870 O O . ALA B 2 32 ? 7.840 4.587 27.480 1.00 10.57 32 ALA B O 1
ATOM 872 N N . PRO B 2 33 ? 7.547 3.448 25.564 1.00 10.41 33 PRO B N 1
ATOM 873 C CA . PRO B 2 33 ? 6.817 4.578 24.985 1.00 10.37 33 PRO B CA 1
ATOM 874 C C . PRO B 2 33 ? 5.424 4.713 25.574 1.00 10.51 33 PRO B C 1
ATOM 875 O O . PRO B 2 33 ? 4.920 3.804 26.232 1.00 11.05 33 PRO B O 1
ATOM 879 N N . ILE B 2 34 ? 4.804 5.866 25.357 1.00 9.53 34 ILE B N 1
ATOM 880 C CA . ILE B 2 34 ? 3.374 5.974 25.569 1.00 9.00 34 ILE B CA 1
ATOM 881 C C . ILE B 2 34 ? 2.702 5.152 24.461 1.00 8.78 34 ILE B C 1
ATOM 882 O O . ILE B 2 34 ? 3.011 5.320 23.283 1.00 9.62 34 ILE B O 1
ATOM 887 N N . PRO B 2 35 ? 1.790 4.240 24.827 1.00 8.66 35 PRO B N 1
ATOM 888 C CA . PRO B 2 35 ? 1.099 3.410 23.829 1.00 9.06 35 PRO B CA 1
ATOM 889 C C . PRO B 2 35 ? 0.357 4.295 22.817 1.00 9.44 35 PRO B C 1
ATOM 890 O O . PRO B 2 35 ? -0.282 5.271 23.210 1.00 11.82 35 PRO B O 1
ATOM 894 N N . ASP B 2 36 ? 0.432 3.951 21.531 1.00 10.16 36 ASP B N 1
ATOM 895 C CA . ASP B 2 36 ? -0.288 4.714 20.512 1.00 10.41 36 ASP B CA 1
ATOM 896 C C . ASP B 2 36 ? -1.775 4.796 20.837 1.00 10.93 36 ASP B C 1
ATOM 897 O O . ASP B 2 36 ? -2.411 5.837 20.625 1.00 11.21 36 ASP B O 1
ATOM 902 N N . ARG B 2 37 ? -2.316 3.712 21.384 1.00 12.19 37 ARG B N 1
ATOM 903 C CA . ARG B 2 37 ? -3.733 3.641 21.752 1.00 12.90 37 ARG B CA 1
ATOM 904 C C . ARG B 2 37 ? -4.087 4.731 22.763 1.00 13.00 37 ARG B C 1
ATOM 905 O O . ARG B 2 37 ? -5.148 5.361 22.669 1.00 12.75 37 ARG B O 1
ATOM 913 N N . ILE B 2 38 ? -3.206 4.921 23.743 1.00 11.14 38 ILE B N 1
ATOM 914 C CA . ILE B 2 38 ? -3.406 5.901 24.808 1.00 10.63 38 ILE B CA 1
ATOM 915 C C . ILE B 2 38 ? -3.258 7.302 24.234 1.00 10.51 38 ILE B C 1
ATOM 916 O O . ILE B 2 38 ? -4.044 8.198 24.549 1.00 9.40 38 ILE B O 1
ATOM 921 N N . ALA B 2 39 ? -2.241 7.490 23.396 1.00 9.71 39 ALA B N 1
ATOM 922 C CA . ALA B 2 39 ? -2.015 8.788 22.779 1.00 9.27 39 ALA B CA 1
ATOM 923 C C . ALA B 2 39 ? -3.243 9.208 21.971 1.00 9.85 39 ALA B C 1
ATOM 924 O O . ALA B 2 39 ? -3.657 10.371 22.014 1.00 10.36 39 ALA B O 1
ATOM 926 N N . ASP B 2 40 ? -3.845 8.259 21.255 1.00 10.96 40 ASP B N 1
ATOM 927 C CA . ASP B 2 40 ? -5.054 8.565 20.486 1.00 11.29 40 ASP B CA 1
ATOM 928 C C . ASP B 2 40 ? -6.135 9.188 21.358 1.00 11.77 40 ASP B C 1
ATOM 929 O O . ASP B 2 40 ? -6.855 10.084 20.921 1.00 14.29 40 ASP B O 1
ATOM 934 N N . LYS B 2 41 ? -6.252 8.707 22.589 1.00 11.24 41 LYS B N 1
ATOM 935 C CA . LYS B 2 41 ? -7.321 9.153 23.463 1.00 13.20 41 LYS B CA 1
ATOM 936 C C . LYS B 2 41 ? -7.018 10.437 24.219 1.00 12.22 41 LYS B C 1
ATOM 937 O O . LYS B 2 41 ? -7.936 11.138 24.649 1.00 14.43 41 LYS B O 1
ATOM 943 N N . LEU B 2 42 ? -5.737 10.763 24.365 1.00 11.28 42 LEU B N 1
ATOM 944 C CA . LEU B 2 42 ? -5.36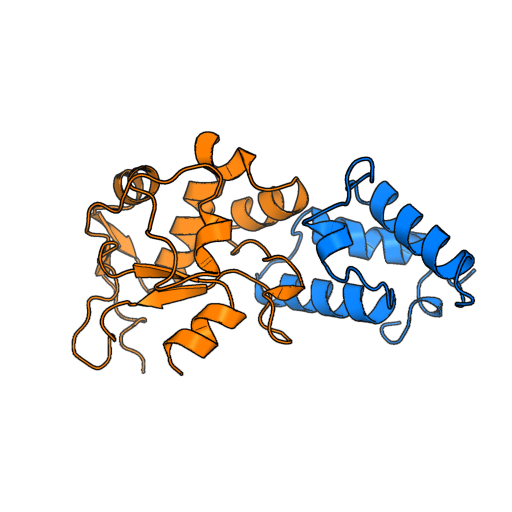2 11.952 25.118 1.00 9.99 42 LEU B CA 1
ATOM 945 C C . LEU B 2 42 ? -5.043 13.136 24.221 1.00 9.60 42 LEU B C 1
ATOM 946 O O . LEU B 2 42 ? -5.089 14.282 24.673 1.00 9.79 42 LEU B O 1
ATOM 951 N N . ARG B 2 43 ? -4.715 12.880 22.959 1.00 9.48 43 ARG B N 1
ATOM 952 C CA . ARG B 2 43 ? -4.349 13.987 22.077 1.00 9.73 43 ARG B CA 1
ATOM 953 C C . ARG B 2 43 ? -5.407 15.075 22.074 1.00 10.48 43 ARG B C 1
ATOM 954 O O . ARG B 2 43 ? -6.609 14.797 22.000 1.00 11.57 43 ARG B O 1
ATOM 962 N N . ASP B 2 44 ? -4.939 16.314 22.163 1.00 9.90 44 ASP B N 1
ATOM 963 C CA . ASP B 2 44 ? -5.787 17.501 22.067 1.00 12.11 44 ASP B CA 1
ATOM 964 C C . ASP B 2 44 ? -6.670 17.775 23.280 1.00 13.07 44 ASP B C 1
ATOM 965 O O . ASP B 2 44 ? -7.413 18.755 23.291 1.00 13.62 44 ASP B O 1
ATOM 970 N N . LYS B 2 45 ? -6.578 16.935 24.310 1.00 12.76 45 LYS B N 1
ATOM 971 C CA . LYS B 2 45 ? -7.124 17.304 25.610 1.00 13.12 45 LYS B CA 1
ATOM 972 C C . LYS B 2 45 ? -6.181 18.294 26.281 1.00 13.22 45 LYS B C 1
ATOM 973 O O . LYS B 2 45 ? -4.960 18.174 26.161 1.00 11.68 45 LYS B O 1
ATOM 979 N N . GLU B 2 46 ? -6.746 19.274 26.982 1.00 12.69 46 GLU B N 1
ATOM 980 C CA . GLU B 2 46 ? -5.931 20.226 27.727 1.00 13.65 46 GLU B CA 1
ATOM 981 C C . GLU B 2 46 ? -5.814 19.813 29.184 1.00 12.76 46 GLU B C 1
ATOM 982 O O . GLU B 2 46 ? -6.801 19.449 29.833 1.00 14.25 46 GLU B O 1
ATOM 988 N N . PHE B 2 47 ? -4.597 19.872 29.701 1.00 12.10 47 PHE B N 1
ATOM 989 C CA . PHE B 2 47 ? -4.342 19.529 31.089 1.00 12.69 47 PHE B CA 1
ATOM 990 C C . PHE B 2 47 ? -3.748 20.743 31.790 1.00 13.72 47 PHE B C 1
ATOM 991 O O . PHE B 2 47 ? -2.964 21.484 31.205 1.00 14.86 47 PHE B O 1
ATOM 999 N N . LYS B 2 48 ? -4.131 20.947 33.042 1.00 16.47 48 LYS B N 1
ATOM 1000 C CA . LYS B 2 48 ? -3.688 22.131 33.759 1.00 16.74 48 LYS B CA 1
ATOM 1001 C C . LYS B 2 48 ? -2.271 21.964 34.282 1.00 15.14 48 LYS B C 1
ATOM 1002 O O . LYS B 2 48 ? -1.630 22.935 34.668 1.00 17.03 48 LYS B O 1
ATOM 1008 N N . SER B 2 49 ? -1.777 20.731 34.280 1.00 12.55 49 SER B N 1
ATOM 1009 C CA . SER B 2 49 ? -0.431 20.459 34.766 1.00 12.25 49 SER B CA 1
ATOM 1010 C C . SER B 2 49 ? -0.017 19.075 34.300 1.00 10.44 49 SER B C 1
ATOM 1011 O O . SER B 2 49 ? -0.858 18.275 33.906 1.00 11.35 49 SER B O 1
ATOM 1014 N N . PHE B 2 50 ? 1.276 18.788 34.379 1.00 10.37 50 PHE B N 1
ATOM 1015 C CA . PHE B 2 50 ? 1.764 17.475 33.990 1.00 10.41 50 PHE B CA 1
ATOM 1016 C C . PHE B 2 50 ? 1.186 16.394 34.892 1.00 10.92 50 PHE B C 1
ATOM 1017 O O . PHE B 2 50 ? 0.891 15.288 34.435 1.00 11.99 50 PHE B O 1
ATOM 1025 N N . ASP B 2 51 ? 1.006 16.712 36.169 1.00 10.52 51 ASP B N 1
ATOM 1026 C CA . ASP B 2 51 ? 0.417 15.741 37.080 1.00 12.61 51 ASP B CA 1
ATOM 1027 C C . ASP B 2 51 ? -1.013 15.354 36.692 1.00 12.50 51 ASP B C 1
ATOM 1028 O O . ASP B 2 51 ? -1.414 14.203 36.866 1.00 13.26 51 ASP B O 1
ATOM 1033 N N . ASP B 2 52 ? -1.784 16.302 36.166 1.00 12.40 52 ASP B N 1
ATOM 1034 C CA . ASP B 2 52 ? -3.111 15.973 35.643 1.00 12.48 52 ASP B CA 1
ATOM 1035 C C . ASP B 2 52 ? -3.048 15.106 34.379 1.00 11.55 52 ASP B C 1
ATOM 1036 O O . ASP B 2 52 ? -3.887 14.224 34.179 1.00 9.60 52 ASP B O 1
ATOM 1041 N N . PHE B 2 53 ? -2.068 15.370 33.521 1.00 10.99 53 PHE B N 1
ATOM 1042 C CA . PHE B 2 53 ? -1.843 14.519 32.351 1.00 10.28 53 PHE B CA 1
ATOM 1043 C C . PHE B 2 53 ? -1.515 13.090 32.800 1.00 9.58 53 PHE B C 1
ATOM 1044 O O . PHE B 2 53 ? -1.989 12.114 32.2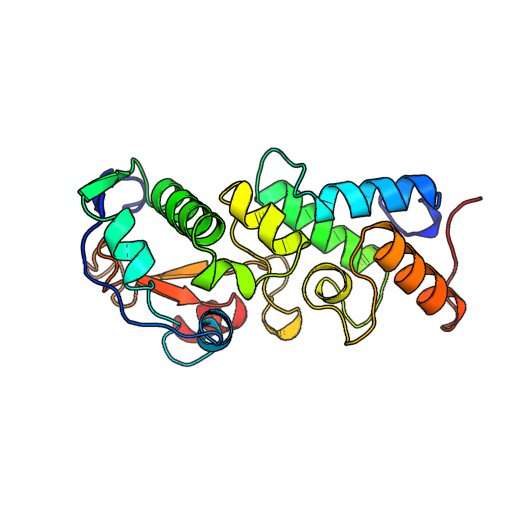21 1.00 10.01 53 PHE B O 1
ATOM 1052 N N . ARG B 2 54 ? -0.689 12.985 33.835 1.00 10.72 54 ARG B N 1
ATOM 1053 C CA . ARG B 2 54 ? -0.259 11.703 34.385 1.00 10.25 54 ARG B CA 1
ATOM 1054 C C . ARG B 2 54 ? -1.441 10.885 34.894 1.00 10.07 54 ARG B C 1
ATOM 1055 O O . ARG B 2 54 ? -1.547 9.701 34.594 1.00 9.48 54 ARG B O 1
ATOM 1063 N N . LYS B 2 55 ? -2.323 11.522 35.662 1.00 10.06 55 LYS B N 1
ATOM 1064 C CA . LYS B 2 55 ? -3.573 10.897 36.092 1.00 9.90 55 LYS B CA 1
ATOM 1065 C C . LYS B 2 55 ? -4.372 10.388 34.894 1.00 9.76 55 LYS B C 1
ATOM 1066 O O . LYS B 2 55 ? -4.918 9.282 34.911 1.00 9.85 55 LYS B O 1
ATOM 1072 N N . ALA B 2 56 ? -4.442 11.199 33.846 1.00 8.85 56 ALA B N 1
ATOM 1073 C CA . ALA B 2 56 ? -5.209 10.834 32.666 1.00 8.74 56 ALA B CA 1
ATOM 1074 C C . ALA B 2 56 ? -4.624 9.615 31.951 1.00 9.64 56 ALA B C 1
ATOM 1075 O O . ALA B 2 56 ? -5.367 8.748 31.486 1.00 10.90 56 ALA B O 1
ATOM 1077 N N . VAL B 2 57 ? -3.297 9.545 31.863 1.00 9.39 57 VAL B N 1
ATOM 1078 C CA . VAL B 2 57 ? -2.645 8.369 31.285 1.00 9.46 57 VAL B CA 1
ATOM 1079 C C . VAL B 2 57 ? -3.101 7.083 31.979 1.00 9.93 57 VAL B C 1
ATOM 1080 O O . VAL B 2 57 ? -3.509 6.129 31.320 1.00 10.02 57 VAL B O 1
ATOM 1084 N N . TRP B 2 58 ? -3.039 7.052 33.304 1.00 9.47 58 TRP B N 1
ATOM 1085 C CA . TRP B 2 58 ? -3.362 5.826 34.009 1.00 8.44 58 TRP B CA 1
ATOM 1086 C C . TRP B 2 58 ? -4.854 5.513 33.995 1.00 8.55 58 TRP B C 1
ATOM 1087 O O . TRP B 2 58 ? -5.232 4.348 33.982 1.00 9.34 58 TRP B O 1
ATOM 1098 N N . GLU B 2 59 ? -5.699 6.541 33.981 1.00 9.92 59 GLU B N 1
ATOM 1099 C CA . GLU B 2 59 ? -7.137 6.309 33.809 1.00 11.67 59 GLU B CA 1
ATOM 1100 C C . GLU B 2 59 ? -7.426 5.669 32.451 1.00 11.13 59 GLU B C 1
ATOM 1101 O O . GLU B 2 59 ? -8.286 4.785 32.342 1.00 11.91 59 GLU B O 1
ATOM 1107 N N . GLU B 2 60 ? -6.719 6.106 31.411 1.00 11.95 60 GLU B N 1
ATOM 1108 C CA . GLU B 2 60 ? -6.917 5.496 30.102 1.00 12.00 60 GLU B CA 1
ATOM 1109 C C . GLU B 2 60 ? -6.416 4.057 30.082 1.00 12.76 60 GLU B C 1
ATOM 1110 O O . GLU B 2 60 ? -7.038 3.198 29.468 1.00 13.10 60 GLU B O 1
ATOM 1116 N N . VAL B 2 61 ? -5.306 3.787 30.769 1.00 11.65 61 VAL B N 1
ATOM 1117 C CA . VAL B 2 61 ? -4.834 2.417 30.923 1.00 11.61 61 VAL B CA 1
ATOM 1118 C C . VAL B 2 61 ? -5.923 1.572 31.566 1.00 12.30 61 VAL B C 1
ATOM 1119 O O . VAL B 2 61 ? -6.189 0.460 31.126 1.00 12.08 61 VAL B O 1
ATOM 1123 N N . SER B 2 62 ? -6.572 2.103 32.597 1.00 11.78 62 SER B N 1
ATOM 1124 C CA . SER B 2 62 ? -7.609 1.341 33.284 1.00 13.47 62 SER B CA 1
ATOM 1125 C C . SER B 2 62 ? -8.766 0.986 32.353 1.00 14.17 62 SER B C 1
ATOM 1126 O O . SER B 2 62 ? -9.414 -0.044 32.531 1.00 14.93 62 SER B O 1
ATOM 1129 N N . LYS B 2 63 ? -9.017 1.830 31.356 1.00 13.57 63 LYS B N 1
ATOM 1130 C CA . LYS B 2 63 ? -10.179 1.653 30.486 1.00 15.52 63 LYS B CA 1
ATOM 1131 C C . LYS B 2 63 ? -9.882 0.844 29.226 1.00 14.88 63 LYS B C 1
ATOM 1132 O O . LYS B 2 63 ? -10.800 0.480 28.486 1.00 16.09 63 LYS B O 1
ATOM 1138 N N . ASP B 2 64 ? -8.609 0.551 28.983 1.00 14.17 64 ASP B N 1
ATOM 1139 C CA . ASP B 2 64 ? -8.223 -0.187 27.779 1.00 13.72 64 ASP B CA 1
ATOM 1140 C C . ASP B 2 64 ? -7.909 -1.625 28.172 1.00 13.77 64 ASP B C 1
ATOM 1141 O O . ASP B 2 64 ? -6.841 -1.909 28.709 1.00 13.61 64 ASP B O 1
ATOM 1146 N N . PRO B 2 65 ? -8.834 -2.556 27.897 1.00 13.37 65 PRO B N 1
ATOM 1147 C CA . PRO B 2 65 ? -8.592 -3.953 28.263 1.00 13.69 65 PRO B CA 1
ATOM 1148 C C . PRO B 2 65 ? -7.319 -4.572 27.697 1.00 14.71 65 PRO B C 1
ATOM 1149 O O . PRO B 2 65 ? -6.727 -5.467 28.303 1.00 15.17 65 PRO B O 1
ATOM 1153 N N . GLU B 2 66 ? -6.879 -4.089 26.545 1.00 14.47 66 GLU B N 1
ATOM 1154 C CA . GLU B 2 66 ? -5.666 -4.608 25.942 1.00 15.17 66 GLU B CA 1
ATOM 1155 C C . GLU B 2 66 ? -4.443 -4.290 26.819 1.00 15.60 66 GLU B C 1
ATOM 1156 O O . GLU B 2 66 ? -3.471 -5.046 26.844 1.00 16.65 66 GLU B O 1
ATOM 1162 N N . LEU B 2 67 ? -4.497 -3.181 27.554 1.00 14.50 67 LEU B N 1
ATOM 1163 C CA . LEU B 2 67 ? -3.398 -2.820 28.449 1.00 13.49 67 LEU B CA 1
ATOM 1164 C C . LEU B 2 67 ? -3.643 -3.249 29.901 1.00 11.89 67 LEU B C 1
ATOM 1165 O O . LEU B 2 67 ? -2.728 -3.705 30.582 1.00 13.33 67 LEU B O 1
ATOM 1170 N N . SER B 2 68 ? -4.876 -3.119 30.376 1.00 11.54 68 SER B N 1
ATOM 1171 C CA . SER B 2 68 ? -5.154 -3.423 31.773 1.00 10.61 68 SER B CA 1
ATOM 1172 C C . SER B 2 68 ? -5.088 -4.919 32.072 1.00 11.53 68 SER B C 1
ATOM 1173 O O . SER B 2 68 ? -4.985 -5.312 33.231 1.00 12.08 68 SER B O 1
ATOM 1176 N N . LYS B 2 69 ? -5.138 -5.759 31.039 1.00 12.30 69 LYS B N 1
ATOM 1177 C CA . LYS B 2 69 ? -5.124 -7.198 31.279 1.00 13.54 69 LYS B CA 1
ATOM 1178 C C . LYS B 2 69 ? -3.776 -7.661 31.830 1.00 14.54 69 LYS B C 1
ATOM 1179 O O . LYS B 2 69 ? -3.662 -8.755 32.386 1.00 15.27 69 LYS B O 1
ATOM 1185 N N . ASN B 2 70 ? -2.762 -6.815 31.699 1.00 13.72 70 ASN B N 1
ATOM 1186 C CA . ASN B 2 70 ? -1.438 -7.129 32.215 1.00 15.27 70 ASN B CA 1
ATOM 1187 C C . ASN B 2 70 ? -1.179 -6.522 33.597 1.00 14.41 70 ASN B C 1
ATOM 1188 O O . ASN B 2 70 ? -0.031 -6.457 34.047 1.00 15.80 70 ASN B O 1
ATOM 1193 N N . LEU B 2 71 ? -2.253 -6.080 34.251 1.00 12.32 71 LEU B N 1
ATOM 1194 C CA . LEU B 2 71 ? -2.230 -5.628 35.653 1.00 12.85 71 LEU B CA 1
ATOM 1195 C C . LEU B 2 71 ? -3.093 -6.592 36.482 1.00 11.82 71 LEU B C 1
ATOM 1196 O O . LEU B 2 71 ? -4.162 -7.008 36.025 1.00 11.93 71 LEU B O 1
ATOM 1201 N N . ASN B 2 72 ? -2.665 -6.948 37.694 1.00 11.91 72 ASN B N 1
ATOM 1202 C CA . ASN B 2 72 ? -3.512 -7.818 38.511 1.00 11.66 72 ASN B CA 1
ATOM 1203 C C . ASN B 2 72 ? -4.664 -7.032 39.156 1.00 11.79 72 ASN B C 1
ATOM 1204 O O . ASN B 2 72 ? -4.774 -5.819 38.964 1.00 11.10 72 ASN B O 1
ATOM 1209 N N . PRO B 2 73 ? -5.557 -7.705 39.895 1.00 12.35 73 PRO B N 1
ATOM 1210 C CA . PRO B 2 73 ? -6.670 -6.964 40.500 1.00 13.03 73 PRO B CA 1
ATOM 1211 C C . PRO B 2 73 ? -6.318 -5.703 41.280 1.00 12.76 73 PRO B C 1
ATOM 1212 O O . PRO B 2 73 ? -6.989 -4.679 41.153 1.00 12.16 73 PRO B O 1
ATOM 1216 N N . SER B 2 74 ? -5.274 -5.775 42.089 1.00 12.72 74 SER B N 1
ATOM 1217 C CA . SER B 2 74 ? -4.926 -4.645 42.935 1.00 11.71 74 SER B CA 1
ATOM 1218 C C . SER B 2 74 ? -4.354 -3.484 42.134 1.00 11.55 74 SER B C 1
ATOM 1219 O O . SER B 2 74 ? -4.637 -2.314 42.422 1.00 12.19 74 SER B O 1
ATOM 1222 N N . ASN B 2 75 ? -3.550 -3.792 41.125 1.00 11.84 75 ASN B N 1
ATOM 1223 C CA . ASN B 2 75 ? -3.056 -2.732 40.267 1.00 10.05 75 ASN B CA 1
ATOM 1224 C C . ASN B 2 75 ? -4.153 -2.174 39.355 1.00 9.78 75 ASN B C 1
ATOM 1225 O O . ASN B 2 75 ? -4.123 -1.001 39.008 1.00 11.67 75 ASN B O 1
ATOM 1230 N N . LYS B 2 76 ? -5.125 -2.995 38.973 1.00 11.22 76 LYS B N 1
ATOM 1231 C CA . LYS B 2 76 ? -6.301 -2.447 38.287 1.00 11.39 76 LYS B CA 1
ATOM 1232 C C . LYS B 2 76 ? -7.004 -1.405 39.155 1.00 12.12 76 LYS B C 1
ATOM 1233 O O . LYS B 2 76 ? -7.425 -0.360 38.657 1.00 12.86 76 LYS B O 1
ATOM 1239 N N . SER B 2 77 ? -7.123 -1.683 40.452 1.00 12.22 77 SER B N 1
ATOM 1240 C CA . SER B 2 77 ? -7.748 -0.735 41.379 1.00 11.72 77 SER B CA 1
ATOM 1241 C C . SER B 2 77 ? -6.986 0.584 41.385 1.00 11.55 77 SER B C 1
ATOM 1242 O O . SER B 2 77 ? -7.577 1.661 41.362 1.00 12.17 77 SER B O 1
ATOM 1245 N N . SER B 2 78 ? -5.665 0.490 41.420 1.00 11.67 78 SER B N 1
ATOM 1246 C CA . SER B 2 78 ? -4.824 1.675 41.435 1.00 12.32 78 SER B CA 1
ATOM 1247 C C . SER B 2 78 ? -5.079 2.539 40.196 1.00 12.14 78 SER B C 1
ATOM 1248 O O . SER B 2 78 ? -5.374 3.726 40.317 1.00 11.01 78 SER B O 1
ATOM 1251 N N . VAL B 2 79 ? -4.996 1.962 39.003 1.00 10.97 79 VAL B N 1
ATOM 1252 C CA . VAL B 2 79 ? -5.182 2.788 37.813 1.00 10.66 79 VAL B CA 1
ATOM 1253 C C . VAL B 2 79 ? -6.626 3.276 37.633 1.00 12.99 79 VAL B C 1
ATOM 1254 O O . VAL B 2 79 ? -6.857 4.295 36.995 1.00 11.89 79 VAL B O 1
ATOM 1258 N N . SER B 2 80 ? -7.598 2.577 38.215 1.00 13.18 80 SER B N 1
ATOM 1259 C CA . SER B 2 80 ? -8.977 3.043 38.121 1.00 15.05 80 SER B CA 1
ATOM 1260 C C . SER B 2 80 ? -9.129 4.397 38.820 1.00 15.18 80 SER B C 1
ATOM 1261 O O . SER B 2 80 ? -10.004 5.188 38.464 1.00 17.60 80 SER B O 1
ATOM 1264 N N . LYS B 2 81 ? -8.273 4.663 39.804 1.00 16.27 81 LYS B N 1
ATOM 1265 C CA . LYS B 2 81 ? -8.293 5.937 40.529 1.00 16.61 81 LYS B CA 1
ATOM 1266 C C . LYS B 2 81 ? -7.427 6.976 39.825 1.00 15.46 81 LYS B C 1
ATOM 1267 O O . LYS B 2 81 ? -7.343 8.122 40.263 1.00 16.26 81 LYS B O 1
ATOM 1273 N N . GLY B 2 82 ? -6.774 6.571 38.743 1.00 13.35 82 GLY B N 1
ATOM 1274 C CA . GLY B 2 82 ? -5.815 7.448 38.096 1.00 13.35 82 GLY B CA 1
ATOM 1275 C C . GLY B 2 82 ? -4.456 7.431 38.773 1.00 12.60 82 GLY B C 1
ATOM 1276 O O . GLY B 2 82 ? -3.622 8.301 38.513 1.00 12.65 82 GLY B O 1
ATOM 1277 N N . TYR B 2 83 ? -4.235 6.456 39.649 1.00 12.05 83 TYR B N 1
ATOM 1278 C CA . TYR B 2 83 ? -2.931 6.292 40.294 1.00 12.75 83 TYR B CA 1
ATOM 1279 C C . TYR B 2 83 ? -2.007 5.466 39.412 1.00 11.65 83 TYR B C 1
ATOM 1280 O O . TYR B 2 83 ? -2.454 4.599 38.664 1.00 12.68 83 TYR B O 1
ATOM 1289 N N . SER B 2 84 ? -0.710 5.730 39.504 1.00 11.21 84 SER B N 1
ATOM 1290 C CA . SER B 2 84 ? 0.252 4.905 38.788 1.00 12.09 84 SER B CA 1
ATOM 1291 C C . SER B 2 84 ? 0.311 3.513 39.417 1.00 12.51 84 SER B C 1
ATOM 1292 O O . SER B 2 84 ? 0.239 3.372 40.636 1.00 14.04 84 SER B O 1
ATOM 1295 N N . PRO B 2 85 ? 0.436 2.461 38.590 1.00 12.41 85 PRO B N 1
ATOM 1296 C CA . PRO B 2 85 ? 0.500 1.109 39.148 1.00 11.69 85 PRO B CA 1
ATOM 1297 C C . PRO B 2 85 ? 1.835 0.845 39.833 1.00 11.04 85 PRO B C 1
ATOM 1298 O O . PRO B 2 85 ? 2.838 1.500 39.545 1.00 10.59 85 PRO B O 1
ATOM 1302 N N . PHE B 2 86 ? 1.835 -0.121 40.744 1.00 10.23 86 PHE B N 1
ATOM 1303 C CA . PHE B 2 86 ? 3.054 -0.487 41.437 1.00 10.75 86 PHE B CA 1
ATOM 1304 C C . PHE B 2 86 ? 3.918 -1.366 40.559 1.00 11.10 86 PHE B C 1
ATOM 1305 O O . PHE B 2 86 ? 3.414 -2.241 39.852 1.00 11.43 86 PHE B O 1
ATOM 1313 N N . THR B 2 87 ? 5.222 -1.112 40.599 1.00 11.14 87 THR B N 1
ATOM 1314 C CA . THR B 2 87 ? 6.180 -1.942 39.880 1.00 11.30 87 THR B CA 1
ATOM 1315 C C . THR B 2 87 ? 6.591 -3.105 40.775 1.00 10.71 87 THR B C 1
ATOM 1316 O O . THR B 2 87 ? 6.289 -3.121 41.968 1.00 11.16 87 THR B O 1
ATOM 1320 N N . PRO B 2 88 ? 7.277 -4.103 40.203 1.00 10.47 88 PRO B N 1
ATOM 1321 C CA . PRO B 2 88 ? 7.736 -5.251 40.994 1.00 10.55 88 PRO B CA 1
ATOM 1322 C C . PRO B 2 88 ? 8.734 -4.719 42.021 1.00 10.67 88 PRO B C 1
ATOM 1323 O O . PRO B 2 88 ? 9.413 -3.718 41.768 1.00 11.92 88 PRO B O 1
ATOM 1327 N N . LYS B 2 89 ? 8.830 -5.383 43.167 1.00 11.33 89 LYS B N 1
ATOM 1328 C CA . LYS B 2 89 ? 9.709 -4.934 44.243 1.00 12.43 89 LYS B CA 1
ATOM 1329 C C . LYS B 2 89 ? 11.142 -4.608 43.786 1.00 11.93 89 LYS B C 1
ATOM 1330 O O . LYS B 2 89 ? 11.717 -3.601 44.211 1.00 11.84 89 LYS B O 1
ATOM 1336 N N . ASN B 2 90 ? 11.716 -5.446 42.923 1.00 13.86 90 ASN B N 1
ATOM 1337 C CA . ASN B 2 90 ? 13.103 -5.254 42.493 1.00 15.76 90 ASN B CA 1
ATOM 1338 C C . ASN B 2 90 ? 13.308 -4.016 41.611 1.00 16.10 90 ASN B C 1
ATOM 1339 O O . ASN B 2 90 ? 14.437 -3.648 41.297 1.00 17.58 90 ASN B O 1
ATOM 1344 N N . GLN B 2 91 ? 12.220 -3.366 41.219 1.00 12.50 91 GLN B N 1
ATOM 1345 C CA . GLN B 2 91 ? 12.324 -2.136 40.441 1.00 12.60 91 GLN B CA 1
ATOM 1346 C C . GLN B 2 91 ? 11.983 -0.898 41.263 1.00 13.41 91 GLN B C 1
ATOM 1347 O O . GLN B 2 91 ? 12.022 0.230 40.755 1.00 12.86 91 GLN B O 1
ATOM 1353 N N . GLN B 2 92 ? 11.663 -1.106 42.537 1.00 13.24 92 GLN B N 1
ATOM 1354 C CA . GLN B 2 92 ? 11.334 0.007 43.427 1.00 13.48 92 GLN B CA 1
ATOM 1355 C C . GLN B 2 92 ? 12.583 0.559 44.090 1.00 14.09 92 GLN B C 1
ATOM 1356 O O . GLN B 2 92 ? 13.552 -0.165 44.290 1.00 14.33 92 GLN B O 1
ATOM 1362 N N . VAL B 2 93 ? 12.554 1.842 44.432 1.00 14.36 93 VAL B N 1
ATOM 1363 C CA . VAL B 2 93 ? 13.640 2.453 45.191 1.00 15.41 93 VAL B CA 1
ATOM 1364 C C . VAL B 2 93 ? 13.063 3.161 46.409 1.00 15.32 93 VAL B C 1
ATOM 1365 O O . VAL B 2 93 ? 12.558 4.282 46.313 1.00 15.35 93 VAL B O 1
ATOM 1369 N N . GLY B 2 94 ? 13.134 2.491 47.557 1.00 17.06 94 GLY B N 1
ATOM 1370 C CA . GLY B 2 94 ? 12.541 3.032 48.765 1.00 17.20 94 GLY B CA 1
ATOM 1371 C C . GLY B 2 94 ? 11.071 3.380 48.621 1.00 15.96 94 GLY B C 1
ATOM 1372 O O . GLY B 2 94 ? 10.256 2.538 48.244 1.00 17.50 94 GLY B O 1
ATOM 1373 N N . GLY B 2 95 ? 10.738 4.631 48.922 1.00 16.45 95 GLY B N 1
ATOM 1374 C CA . GLY B 2 95 ? 9.360 5.079 48.848 1.00 16.81 95 GLY B CA 1
ATOM 1375 C C . GLY B 2 95 ? 8.864 5.353 47.439 1.00 15.26 95 GLY B C 1
ATOM 1376 O O . GLY B 2 95 ? 7.702 5.714 47.253 1.00 15.75 95 GLY B O 1
ATOM 1377 N N . ARG B 2 96 ? 9.735 5.185 46.446 1.00 13.65 96 ARG B N 1
ATOM 1378 C CA . ARG B 2 96 ? 9.311 5.256 45.049 1.00 13.16 96 ARG B CA 1
ATOM 1379 C C . ARG B 2 96 ? 8.986 3.841 44.572 1.00 12.00 96 ARG B C 1
ATOM 1380 O O . ARG B 2 96 ? 9.882 3.053 44.277 1.00 12.29 96 ARG B O 1
ATOM 1388 N N . LYS B 2 97 ? 7.695 3.520 44.521 1.00 11.77 97 LYS B N 1
ATOM 1389 C CA . LYS B 2 97 ? 7.244 2.160 44.250 1.00 11.85 97 LYS B CA 1
ATOM 1390 C C . LYS B 2 97 ? 6.369 2.029 43.008 1.00 10.19 97 LYS B C 1
ATOM 1391 O O . LYS B 2 97 ? 6.028 0.913 42.615 1.00 9.69 97 LYS B O 1
ATOM 1397 N N . VAL B 2 98 ? 6.000 3.151 42.394 1.00 9.13 98 VAL B N 1
ATOM 1398 C CA . VAL B 2 98 ? 5.103 3.123 41.235 1.00 9.88 98 VAL B CA 1
ATOM 1399 C C . VAL B 2 98 ? 5.810 3.613 39.973 1.00 10.10 98 VAL B C 1
ATOM 1400 O O . VAL B 2 98 ? 6.841 4.268 40.051 1.00 10.06 98 VAL B O 1
ATOM 1404 N N . TYR B 2 99 ? 5.253 3.300 38.805 1.00 8.91 99 TYR B N 1
ATOM 1405 C CA . TYR B 2 99 ? 5.882 3.736 37.563 1.00 9.23 99 TYR B CA 1
ATOM 1406 C C . TYR B 2 99 ? 5.904 5.252 37.460 1.00 9.99 99 TYR B C 1
ATOM 1407 O O . TYR B 2 99 ? 4.997 5.937 37.940 1.00 11.31 99 TYR B O 1
ATOM 1416 N N . GLU B 2 100 ? 6.960 5.768 36.846 1.00 10.97 100 GLU B N 1
ATOM 1417 C CA . GLU B 2 100 ? 7.173 7.208 36.751 1.00 10.52 100 GLU B CA 1
ATOM 1418 C C . GLU B 2 100 ? 7.238 7.605 35.287 1.00 12.39 100 GLU B C 1
ATOM 1419 O O . GLU B 2 100 ? 7.818 6.891 34.460 1.00 11.72 100 GLU B O 1
ATOM 1425 N N . LEU B 2 101 ? 6.651 8.752 34.964 1.00 10.44 101 LEU B N 1
ATOM 1426 C CA . LEU B 2 101 ? 6.782 9.299 33.620 1.00 12.07 101 LEU B CA 1
ATOM 1427 C C . LEU B 2 101 ? 8.061 10.120 33.507 1.00 11.98 101 LEU B C 1
ATOM 1428 O O . LEU B 2 101 ? 8.416 10.873 34.416 1.00 13.36 101 LEU B O 1
ATOM 1433 N N . HIS B 2 102 ? 8.755 9.953 32.390 1.00 11.21 102 HIS B N 1
ATOM 1434 C CA . HIS B 2 102 ? 10.085 10.530 32.180 1.00 11.17 102 HIS B CA 1
ATOM 1435 C C . HIS B 2 102 ? 10.060 11.306 30.870 1.00 12.25 102 HIS B C 1
ATOM 1436 O O . HIS B 2 102 ? 9.388 10.891 29.932 1.00 11.46 102 HIS B O 1
ATOM 1443 N N . HIS B 2 103 ? 10.776 12.424 30.796 1.00 11.07 103 HIS B N 1
ATOM 1444 C CA . HIS B 2 103 ? 10.895 13.139 29.522 1.00 12.13 103 HIS B CA 1
ATOM 1445 C C . HIS B 2 103 ? 12.221 12.818 28.840 1.00 12.42 103 HIS B C 1
ATOM 1446 O O . HIS B 2 103 ? 13.297 13.067 29.391 1.00 12.45 103 HIS B O 1
ATOM 1453 N N . ASP B 2 104 ? 12.140 12.270 27.630 1.00 11.45 104 ASP B N 1
ATOM 1454 C CA . ASP B 2 104 ? 13.336 11.817 26.928 1.00 12.93 104 ASP B CA 1
ATOM 1455 C C . ASP B 2 104 ? 14.315 12.971 26.666 1.00 14.31 104 ASP B C 1
ATOM 1456 O O . ASP B 2 104 ? 15.487 12.878 27.031 1.00 14.89 104 ASP B O 1
ATOM 1461 N N . LYS B 2 105 ? 13.839 14.048 26.039 1.00 13.47 105 LYS B N 1
ATOM 1462 C CA . LYS B 2 105 ? 14.581 15.302 25.991 1.00 14.00 105 LYS B CA 1
ATOM 1463 C C . LYS B 2 105 ? 14.161 16.088 27.226 1.00 14.88 105 LYS B C 1
ATOM 1464 O O . LYS B 2 105 ? 12.979 16.361 27.420 1.00 12.63 105 LYS B O 1
ATOM 1470 N N . PRO B 2 106 ? 15.125 16.459 28.079 1.00 15.41 106 PRO B N 1
ATOM 1471 C CA . PRO B 2 106 ? 14.856 17.213 29.309 1.00 16.63 106 PRO B CA 1
ATOM 1472 C C . PRO B 2 106 ? 14.036 18.477 29.079 1.00 15.33 106 PRO B C 1
ATOM 1473 O O . PRO B 2 106 ? 14.282 19.217 28.137 1.00 17.10 106 PRO B O 1
ATOM 1477 N N . ILE B 2 107 ? 13.073 18.720 29.956 1.00 16.81 107 ILE B N 1
ATOM 1478 C CA . ILE B 2 107 ? 12.308 19.959 29.928 1.00 17.68 107 ILE B CA 1
ATOM 1479 C C . ILE B 2 107 ? 13.240 21.160 30.119 1.00 19.04 107 ILE B C 1
ATOM 1480 O O . ILE B 2 107 ? 12.975 22.244 29.607 1.00 19.17 107 ILE B O 1
ATOM 1485 N N . SER B 2 108 ? 14.341 20.953 30.838 1.00 20.89 108 SER B N 1
ATOM 1486 C CA . SER B 2 108 ? 15.311 22.020 31.085 1.00 22.29 108 SER B CA 1
ATOM 1487 C C . SER B 2 108 ? 15.963 22.506 29.794 1.00 23.60 108 SER B C 1
ATOM 1488 O O . SER B 2 108 ? 16.308 23.680 29.667 1.00 24.39 108 SER B O 1
ATOM 1491 N N . GLN B 2 109 ? 16.134 21.600 28.838 1.00 23.53 109 GLN B N 1
ATOM 1492 C CA . GLN B 2 109 ? 16.718 21.949 27.548 1.00 25.02 109 GLN B CA 1
ATOM 1493 C C . GLN B 2 109 ? 15.669 22.301 26.503 1.00 23.47 109 GLN B C 1
ATOM 1494 O O . GLN B 2 109 ? 15.964 22.359 25.308 1.00 24.12 109 GLN B O 1
ATOM 1500 N N . GLY B 2 110 ? 14.445 22.547 26.959 1.00 20.86 110 GLY B N 1
ATOM 1501 C CA . GLY B 2 110 ? 13.388 22.923 26.041 1.00 18.77 110 GLY B CA 1
ATOM 1502 C C . GLY B 2 110 ? 12.593 21.738 25.519 1.00 15.90 110 GLY B C 1
ATOM 1503 O O . GLY B 2 110 ? 11.828 21.883 24.568 1.00 14.41 110 GLY B O 1
ATOM 1504 N N . GLY B 2 111 ? 12.769 20.570 26.135 1.00 14.47 111 GLY B N 1
ATOM 1505 C CA . GLY B 2 111 ? 11.954 19.420 25.766 1.00 13.48 111 GLY B CA 1
ATOM 1506 C C . GLY B 2 111 ? 10.487 19.629 26.102 1.00 11.84 111 GLY B C 1
ATOM 1507 O O . GLY B 2 111 ? 10.171 20.278 27.094 1.00 12.46 111 GLY B O 1
ATOM 1508 N N . GLU B 2 112 ? 9.595 19.071 25.287 1.00 10.75 112 GLU B N 1
ATOM 1509 C CA . GLU B 2 112 ? 8.158 19.312 25.432 1.00 10.67 112 GLU B CA 1
ATOM 1510 C C . GLU B 2 112 ? 7.548 18.564 26.616 1.00 9.68 112 GLU B C 1
ATOM 1511 O O . GLU B 2 112 ? 7.793 17.372 26.811 1.00 8.39 112 GLU B O 1
ATOM 1517 N N . VAL B 2 113 ? 6.738 19.275 27.395 1.00 9.99 113 VAL B N 1
ATOM 1518 C CA . VAL B 2 113 ? 6.096 18.705 28.573 1.00 9.39 113 VAL B CA 1
ATOM 1519 C C . VAL B 2 113 ? 5.005 17.704 28.222 1.00 10.32 113 VAL B C 1
ATOM 1520 O O . VAL B 2 113 ? 4.890 16.662 28.863 1.00 11.34 113 VAL B O 1
ATOM 1524 N N . TYR B 2 114 ? 4.200 18.028 27.213 1.00 10.23 114 TYR B N 1
ATOM 1525 C CA . TYR B 2 114 ? 2.987 17.258 26.928 1.00 9.56 114 TYR B CA 1
ATOM 1526 C C . TYR B 2 114 ? 3.002 16.535 25.588 1.00 9.83 114 TYR B C 1
ATOM 1527 O O . TYR B 2 114 ? 1.991 15.950 25.188 1.00 9.43 114 TYR B O 1
ATOM 1536 N N . ASP B 2 115 ? 4.129 16.573 24.885 1.00 9.69 115 ASP B N 1
ATOM 1537 C CA . ASP B 2 115 ? 4.2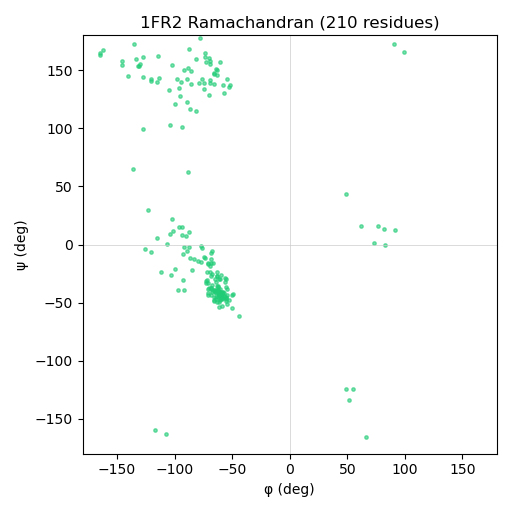47 15.791 23.658 1.00 9.62 115 ASP B CA 1
ATOM 1538 C C . ASP B 2 115 ? 4.593 14.357 24.044 1.00 10.47 115 ASP B C 1
ATOM 1539 O O . ASP B 2 115 ? 5.658 14.077 24.617 1.00 9.05 115 ASP B O 1
ATOM 1544 N N . MET B 2 116 ? 3.673 13.450 23.751 1.00 10.04 116 MET B N 1
ATOM 1545 C CA . MET B 2 116 ? 3.812 12.087 24.219 1.00 9.76 116 MET B CA 1
ATOM 1546 C C . MET B 2 116 ? 4.934 11.342 23.501 1.00 9.70 116 MET B C 1
ATOM 1547 O O . MET B 2 116 ? 5.394 10.309 23.982 1.00 9.85 116 MET B O 1
ATOM 1552 N N . ASP B 2 117 ? 5.405 11.872 22.374 1.00 9.17 117 ASP B N 1
ATOM 1553 C CA . ASP B 2 117 ? 6.583 11.298 21.754 1.00 10.00 117 ASP B CA 1
ATOM 1554 C C . ASP B 2 117 ? 7.848 11.662 22.521 1.00 9.88 117 ASP B C 1
ATOM 1555 O O . ASP B 2 117 ? 8.911 11.083 22.284 1.00 10.79 117 ASP B O 1
ATOM 1560 N N . ASN B 2 118 ? 7.731 12.599 23.461 1.00 9.13 118 ASN B N 1
ATOM 1561 C CA . ASN B 2 118 ? 8.858 12.930 24.325 1.00 8.69 118 ASN B CA 1
ATOM 1562 C C . ASN B 2 118 ? 8.698 12.338 25.719 1.00 9.47 118 ASN B C 1
ATOM 1563 O O . ASN B 2 118 ? 9.476 12.646 26.625 1.00 9.62 118 ASN B O 1
ATOM 1568 N N . ILE B 2 119 ? 7.696 11.484 25.895 1.00 9.25 119 ILE B N 1
ATOM 1569 C CA . ILE B 2 119 ? 7.462 10.895 27.205 1.00 9.80 119 ILE B CA 1
ATOM 1570 C C . ILE B 2 119 ? 7.726 9.395 27.198 1.00 10.62 119 ILE B C 1
ATOM 1571 O O . ILE B 2 119 ? 7.450 8.697 26.219 1.00 10.82 119 ILE B O 1
ATOM 1576 N N . ARG B 2 120 ? 8.273 8.905 28.300 1.00 10.00 120 ARG B N 1
ATOM 1577 C CA . ARG B 2 120 ? 8.491 7.476 28.480 1.00 10.62 120 ARG B CA 1
ATOM 1578 C C . ARG B 2 120 ? 7.960 7.035 29.835 1.00 10.74 120 ARG B C 1
ATOM 1579 O O . ARG B 2 120 ? 7.905 7.822 30.776 1.00 12.11 120 ARG B O 1
ATOM 1587 N N . VAL B 2 121 ? 7.587 5.767 29.928 1.00 8.70 121 VAL B N 1
ATOM 1588 C CA . VAL B 2 121 ? 7.256 5.142 31.200 1.00 10.38 121 VAL B CA 1
ATOM 1589 C C . VAL B 2 121 ? 8.484 4.425 31.752 1.00 10.51 121 VAL B C 1
ATOM 1590 O O . VAL B 2 121 ? 9.116 3.623 31.057 1.00 10.67 121 VAL B O 1
ATOM 1594 N N . THR B 2 122 ? 8.822 4.716 33.002 1.00 10.84 122 THR B N 1
ATOM 1595 C CA . THR B 2 122 ? 9.998 4.120 33.629 1.00 10.31 122 THR B CA 1
ATOM 1596 C C . THR B 2 122 ? 9.642 3.529 34.989 1.00 10.79 122 THR B C 1
ATOM 1597 O O . THR B 2 122 ? 8.670 3.946 35.618 1.00 10.95 122 THR B O 1
ATOM 1601 N N . THR B 2 123 ? 10.421 2.549 35.437 1.00 9.44 123 THR B N 1
ATOM 1602 C CA . THR B 2 123 ? 10.400 2.164 36.846 1.00 10.12 123 THR B CA 1
ATOM 1603 C C . THR B 2 123 ? 11.274 3.128 37.644 1.00 9.98 123 THR B C 1
ATOM 1604 O O . THR B 2 123 ? 12.126 3.814 37.082 1.00 11.03 123 THR B O 1
ATOM 1608 N N . PRO B 2 124 ? 11.066 3.204 38.967 1.00 10.64 124 PRO B N 1
ATOM 1609 C CA . PRO B 2 124 ? 11.890 4.114 39.763 1.00 11.10 124 PRO B CA 1
ATOM 1610 C C . PRO B 2 124 ? 13.377 3.834 39.561 1.00 11.32 124 PRO B C 1
ATOM 1611 O O . PRO B 2 124 ? 14.170 4.755 39.359 1.00 11.80 124 PRO B O 1
ATOM 1615 N N . LYS B 2 125 ? 13.749 2.560 39.611 1.00 12.22 125 LYS B N 1
ATOM 1616 C CA . LYS B 2 125 ? 15.148 2.171 39.473 1.00 13.28 125 LYS B CA 1
ATOM 1617 C C . LYS B 2 125 ? 15.729 2.641 38.146 1.00 13.49 125 LYS B C 1
ATOM 1618 O O . LYS B 2 125 ? 16.830 3.192 38.100 1.00 14.88 125 LYS B O 1
ATOM 1624 N N . ARG B 2 126 ? 14.994 2.419 37.062 1.00 12.92 126 ARG B N 1
ATOM 1625 C CA . ARG B 2 126 ? 15.498 2.795 35.750 1.00 12.81 126 ARG B CA 1
ATOM 1626 C C . ARG B 2 126 ? 15.478 4.306 35.573 1.00 12.96 126 ARG B C 1
ATOM 1627 O O . ARG B 2 126 ? 16.341 4.867 34.904 1.00 13.12 126 ARG B O 1
ATOM 1635 N N . HIS B 2 127 ? 14.499 4.974 36.175 1.00 12.26 127 HIS B N 1
ATOM 1636 C CA . HIS B 2 127 ? 14.416 6.417 36.019 1.00 11.41 127 HIS B CA 1
ATOM 1637 C C . HIS B 2 127 ? 15.623 7.089 36.666 1.00 13.54 127 HIS B C 1
ATOM 1638 O O . HIS B 2 127 ? 16.256 7.958 36.071 1.00 12.85 127 HIS B O 1
ATOM 1645 N N . ILE B 2 128 ? 15.928 6.682 37.893 1.00 14.72 128 ILE B N 1
ATOM 1646 C CA . ILE B 2 128 ? 17.120 7.166 38.586 1.00 15.79 128 ILE B CA 1
ATOM 1647 C C . ILE B 2 128 ? 18.375 6.878 37.772 1.00 16.88 128 ILE B C 1
ATOM 1648 O O . ILE B 2 128 ? 19.242 7.744 37.617 1.00 16.69 128 ILE B O 1
ATOM 1653 N N . ASP B 2 129 ? 18.477 5.667 37.237 1.00 16.56 129 ASP B N 1
ATOM 1654 C CA . ASP B 2 129 ? 19.647 5.318 36.441 1.00 17.13 129 ASP B CA 1
ATOM 1655 C C . ASP B 2 129 ? 19.775 6.131 35.153 1.00 16.22 129 ASP B C 1
ATOM 1656 O O . ASP B 2 129 ? 20.876 6.533 34.782 1.00 17.01 129 ASP B O 1
ATOM 1661 N N . ILE B 2 130 ? 18.658 6.391 34.476 1.00 16.24 130 ILE B N 1
ATOM 1662 C CA . ILE B 2 130 ? 18.703 7.160 33.233 1.00 15.92 130 ILE B CA 1
ATOM 1663 C C . ILE B 2 130 ? 19.289 8.548 33.464 1.00 17.55 130 ILE B C 1
ATOM 1664 O O . ILE B 2 130 ? 20.145 8.999 32.707 1.00 17.78 130 ILE B O 1
ATOM 1669 N N . HIS B 2 131 ? 18.831 9.223 34.510 1.00 18.46 131 HIS B N 1
ATOM 1670 C CA . HIS B 2 131 ? 19.317 10.563 34.805 1.00 20.62 131 HIS B CA 1
ATOM 1671 C C . HIS B 2 131 ? 20.728 10.474 35.369 1.00 23.42 131 HIS B C 1
ATOM 1672 O O . HIS B 2 131 ? 21.431 11.482 35.480 1.00 24.91 131 HIS B O 1
ATOM 1679 N N . ARG B 2 132 ? 21.118 9.245 35.707 1.00 25.61 132 ARG B N 1
ATOM 1680 C CA . ARG B 2 132 ? 22.475 8.870 36.101 1.00 30.17 132 ARG B CA 1
ATOM 1681 C C . ARG B 2 132 ? 22.655 8.930 37.608 1.00 31.14 132 ARG B C 1
ATOM 1682 O O . ARG B 2 132 ? 23.026 7.889 38.188 1.00 32.88 132 ARG B O 1
#

GO terms:
  GO:0005515 protein binding (F, IPI)
  GO:0032991 protein-containing complex (C, IDA)
  GO:0019904 protein domain specific binding (F, IPI)

B-factor: mean 16.66, std 6.42, range [7.56, 40.08]

CATH classification: 1.10.1200.20

Organism: Escherichia coli (NCBI:txid562)

Nearest PDB structures (foldseek):
  1fsj-assembly1_B  TM=9.936E-01  e=8.123E-28  Escherichia coli
  2vlp-assembly1_B  TM=9.911E-01  e=2.381E-27  Escherichia coli
  2vlq-assembly1_B  TM=9.914E-01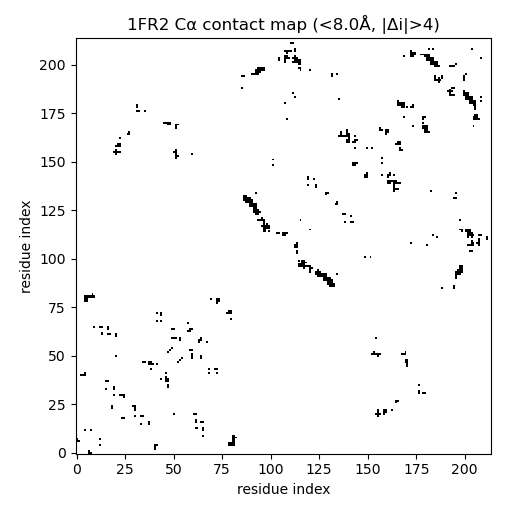  e=3.116E-27  Escherichia coli
  2vln-assembly1_B  TM=9.924E-01  e=5.706E-27  Escherichia coli
  3zfk-assembly2_B  TM=9.910E-01  e=8.386E-22  Escherichia coli BL21(DE3)

Secondary structure (DSSP, 8-state):
--S-GGGSBHHHHHHHHHHHHTT-SSSHHHHHHHHHHHHHHH--TTTTHHHHSPPTT---SHHHHHHHHHHHHHHTT----B-/--GGGS-EE-B---B---TTHHHHTTSTT-EEPBHHHHHHHTT-EESSHHHHHHHHHHHHHH-HHHHTTS-HHHHHHHHTTPPPBPPGGG-BTTB-B-EEEESS-GGGT--SSBGGGEEEE-HHHHHHHH-

Foldseek 3Di:
DQQEQQAAALVRVLVLLQCLLVVVDPDPVVSVVSQQSVQVHLVDPCRSCLQVPNDPPQDNDSVSSSVVSQVVCVVPVHDHYHD/DDPQQAKDAAAEQKDDDALCQQVQQADDLAHALHSQLSVVRGGDMDRGLLRVQLSSLCVLLVDCRNCVSPDPVQNVQSVRSHFGFDPPVLADVPQGGKDKDFQPDVVVVGDSRYRRRIHIHGPNNRVVVVD

InterPro domains:
  IPR000290 Colicin immunity protein/pyocin immunity protein [PF01320] (7-76)
  IPR000290 Colicin immunity protein/pyocin immunity protein [PR01299] (4-22)
  IPR000290 Colicin immunity protein/pyocin immunity protein [PR01299] (40-56)
  IPR000290 Colicin immunity protein/pyocin immunity protein [PR01299] (63-84)
  IPR000290 Colicin immunity protein/pyocin immunity protein [cd16363] (4-84)
  IPR035900 Colicin E immunity protein superfamily [G3DSA:1.10.1200.20] (1-86)
  IPR035900 Colicin E immunity protein superfamily [SSF47345] (1-86)